Protein AF-A0A7V2KV52-F1 (afdb_monomer_lite)

Radius of gyration: 18.08 Å; chains: 1; bounding box: 44×41×61 Å

Structure (mmCIF, N/CA/C/O backbone):
data_AF-A0A7V2KV52-F1
#
_entry.id   AF-A0A7V2KV52-F1
#
loop_
_atom_site.group_PDB
_atom_site.id
_atom_site.type_symbol
_atom_site.label_atom_id
_atom_site.label_alt_id
_atom_site.label_comp_id
_atom_site.label_asym_id
_atom_site.label_entity_id
_atom_site.label_seq_id
_atom_site.pdbx_PDB_ins_code
_atom_site.Cartn_x
_atom_site.Cartn_y
_atom_site.Cartn_z
_atom_site.occupancy
_atom_site.B_iso_or_equiv
_atom_site.auth_seq_id
_atom_site.auth_comp_id
_atom_site.auth_asym_id
_atom_site.auth_atom_id
_atom_site.pdbx_PDB_model_num
ATOM 1 N N . MET A 1 1 ? 25.173 -6.515 -39.606 1.00 73.50 1 MET A N 1
ATOM 2 C CA . MET A 1 1 ? 23.881 -7.026 -39.090 1.00 73.50 1 MET A CA 1
ATOM 3 C C . MET A 1 1 ? 24.029 -7.779 -37.763 1.00 73.50 1 MET A C 1
ATOM 5 O O . MET A 1 1 ? 23.331 -7.430 -36.825 1.00 73.50 1 MET A O 1
ATOM 9 N N . GLN A 1 2 ? 24.965 -8.731 -37.626 1.00 87.19 2 GLN A N 1
ATOM 10 C CA . GLN A 1 2 ? 25.152 -9.507 -36.381 1.00 87.19 2 GLN A CA 1
ATOM 11 C C . GLN A 1 2 ? 25.577 -8.671 -35.156 1.00 87.19 2 GLN A C 1
ATOM 13 O O . GLN A 1 2 ? 25.023 -8.853 -34.081 1.00 87.19 2 GLN A O 1
ATOM 18 N N . VAL A 1 3 ? 26.493 -7.707 -35.315 1.00 92.38 3 VAL A N 1
ATOM 19 C CA . VAL A 1 3 ? 26.927 -6.827 -34.206 1.00 92.38 3 VAL A CA 1
ATOM 20 C C . VAL A 1 3 ? 25.755 -6.032 -33.620 1.00 92.38 3 VAL A C 1
ATOM 22 O O . VAL A 1 3 ? 25.606 -5.957 -32.407 1.00 92.38 3 VAL A O 1
ATOM 25 N N . VAL A 1 4 ? 24.881 -5.498 -34.480 1.00 94.50 4 VAL A N 1
ATOM 26 C CA . VAL A 1 4 ? 23.691 -4.744 -34.054 1.00 94.50 4 VAL A CA 1
ATOM 27 C C . VAL A 1 4 ? 22.743 -5.639 -33.255 1.00 94.50 4 VAL A C 1
ATOM 29 O O . VAL A 1 4 ? 22.270 -5.232 -32.199 1.00 94.50 4 VAL A O 1
ATOM 32 N N . LEU A 1 5 ? 22.518 -6.876 -33.710 1.00 95.56 5 LEU A N 1
ATOM 33 C CA . LEU A 1 5 ? 21.688 -7.843 -32.992 1.00 95.56 5 LEU A CA 1
ATOM 34 C C . LEU A 1 5 ? 22.238 -8.140 -31.588 1.00 95.56 5 LEU A C 1
ATOM 36 O O . LEU A 1 5 ? 21.483 -8.088 -30.621 1.00 95.56 5 LEU A O 1
ATOM 40 N N . TYR A 1 6 ? 23.542 -8.401 -31.455 1.00 96.69 6 TYR A N 1
ATOM 41 C CA . TYR A 1 6 ? 24.147 -8.682 -30.148 1.00 96.69 6 TYR A CA 1
ATOM 42 C C . TYR A 1 6 ? 24.072 -7.491 -29.191 1.00 96.69 6 TYR A C 1
ATOM 44 O O . TYR A 1 6 ? 23.796 -7.680 -28.007 1.00 96.69 6 TYR A O 1
ATOM 52 N N . VAL A 1 7 ? 24.250 -6.269 -29.697 1.00 97.00 7 VAL A N 1
ATOM 53 C CA . VAL A 1 7 ? 24.096 -5.048 -28.894 1.00 97.00 7 VAL A CA 1
A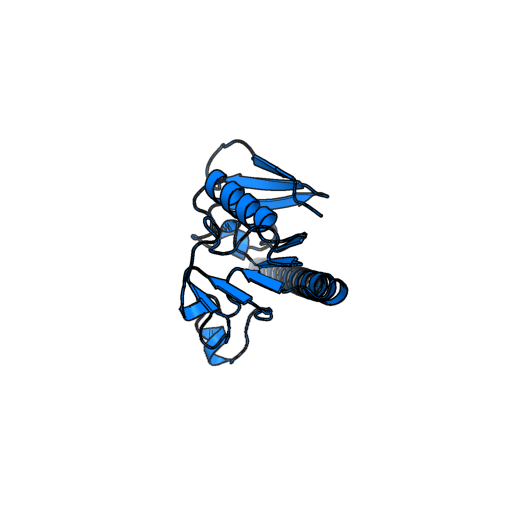TOM 54 C C . VAL A 1 7 ? 22.657 -4.900 -28.394 1.00 97.00 7 VAL A C 1
ATOM 56 O O . VAL A 1 7 ? 22.447 -4.656 -27.208 1.00 97.00 7 VAL A O 1
ATOM 59 N N . VAL A 1 8 ? 21.661 -5.106 -29.261 1.00 96.94 8 VAL A N 1
ATOM 60 C CA . VAL A 1 8 ? 20.242 -5.051 -28.867 1.00 96.94 8 VAL A CA 1
ATOM 61 C C . VAL A 1 8 ? 19.929 -6.099 -27.797 1.00 96.94 8 VAL A C 1
ATOM 63 O O . VAL A 1 8 ? 19.310 -5.771 -26.785 1.00 96.94 8 VAL A O 1
ATOM 66 N N . LEU A 1 9 ? 20.397 -7.338 -27.968 1.00 97.25 9 LEU A N 1
ATOM 67 C CA . LEU A 1 9 ? 20.195 -8.403 -26.981 1.00 97.25 9 LEU A CA 1
ATOM 68 C C . LEU A 1 9 ? 20.844 -8.076 -25.629 1.00 97.25 9 LEU A C 1
ATOM 70 O O . LEU A 1 9 ? 20.224 -8.302 -24.591 1.00 97.25 9 LEU A O 1
ATOM 74 N N . ALA A 1 10 ? 22.049 -7.502 -25.629 1.00 96.94 10 ALA A N 1
ATOM 75 C CA . ALA A 1 10 ? 22.727 -7.089 -24.402 1.00 96.94 10 ALA A CA 1
ATOM 76 C C . ALA A 1 10 ? 21.947 -5.995 -23.652 1.00 96.94 10 ALA A C 1
ATOM 78 O O . ALA A 1 10 ? 21.796 -6.073 -22.432 1.00 96.94 10 ALA A O 1
ATOM 79 N N . ILE A 1 11 ? 21.395 -5.014 -24.374 1.00 97.31 11 ILE A N 1
ATOM 80 C CA . ILE A 1 11 ? 20.561 -3.955 -23.785 1.00 97.31 11 ILE A CA 1
ATOM 81 C C . ILE A 1 11 ? 19.286 -4.547 -23.177 1.00 97.31 11 ILE A C 1
ATOM 83 O O . ILE A 1 11 ? 18.945 -4.231 -22.037 1.00 97.31 11 ILE A O 1
ATOM 87 N N . LEU A 1 12 ? 18.596 -5.434 -23.899 1.00 97.06 12 LEU A N 1
ATOM 88 C CA . LEU A 1 12 ? 17.383 -6.083 -23.394 1.00 97.06 12 LEU A CA 1
ATOM 89 C C . LEU A 1 12 ? 17.665 -6.928 -22.146 1.00 97.06 12 LEU A C 1
ATOM 91 O O . LEU A 1 12 ? 16.898 -6.868 -21.185 1.00 97.06 12 LEU A O 1
ATOM 95 N N . ALA A 1 13 ? 18.781 -7.660 -22.126 1.00 96.94 13 ALA A N 1
ATOM 96 C CA . ALA A 1 13 ? 19.206 -8.421 -20.955 1.00 96.94 13 ALA A CA 1
ATOM 97 C C . ALA A 1 13 ? 19.484 -7.503 -19.753 1.00 96.94 13 ALA A C 1
ATOM 99 O O . ALA A 1 13 ? 19.009 -7.778 -18.651 1.00 96.94 13 ALA A O 1
ATOM 100 N N . ALA A 1 14 ? 20.183 -6.383 -19.965 1.00 97.19 14 ALA A N 1
ATOM 101 C CA . ALA A 1 14 ? 20.458 -5.407 -18.913 1.00 97.19 14 ALA A CA 1
ATOM 102 C C . ALA A 1 14 ? 19.166 -4.796 -18.339 1.00 97.19 14 ALA A C 1
ATOM 104 O O . ALA A 1 14 ? 19.008 -4.734 -17.118 1.00 97.19 14 ALA A O 1
ATOM 105 N N . ILE A 1 15 ? 18.211 -4.415 -19.197 1.00 96.19 15 ILE A N 1
ATOM 106 C CA . ILE A 1 15 ? 16.893 -3.917 -18.766 1.00 96.19 15 ILE A CA 1
ATOM 107 C C . ILE A 1 15 ? 16.141 -4.997 -17.979 1.00 96.19 15 ILE A C 1
ATOM 109 O O . ILE A 1 15 ? 15.577 -4.701 -16.925 1.00 96.19 15 ILE A O 1
ATOM 113 N N . GLY A 1 16 ? 16.151 -6.245 -18.454 1.00 96.44 16 GLY A N 1
ATOM 114 C CA . GLY A 1 16 ? 15.499 -7.369 -17.779 1.00 96.44 16 GLY A CA 1
ATOM 115 C C . GLY A 1 16 ? 16.046 -7.612 -16.371 1.00 96.44 16 GLY A C 1
ATOM 116 O O . GLY A 1 16 ? 15.273 -7.699 -15.417 1.00 96.44 16 GLY A O 1
ATOM 117 N N . ILE A 1 17 ? 17.373 -7.648 -16.220 1.00 97.25 17 ILE A N 1
ATOM 118 C CA . ILE A 1 17 ? 18.045 -7.806 -14.917 1.00 97.25 17 ILE A CA 1
ATOM 119 C C . ILE A 1 17 ? 17.717 -6.631 -13.989 1.00 97.25 17 ILE A C 1
ATOM 121 O O . ILE A 1 17 ? 17.416 -6.828 -12.807 1.00 97.25 17 ILE A O 1
ATOM 125 N N . TRP A 1 18 ? 17.738 -5.408 -14.520 1.00 97.12 18 TRP A N 1
ATOM 126 C CA . TRP A 1 18 ? 17.410 -4.209 -13.756 1.00 97.12 18 TRP A CA 1
ATOM 127 C C . TRP A 1 18 ? 15.970 -4.246 -13.232 1.00 97.12 18 TRP A C 1
ATOM 129 O O . TRP A 1 18 ? 15.742 -4.057 -12.038 1.00 97.12 18 TRP A O 1
ATOM 139 N N . GLN A 1 19 ? 14.996 -4.558 -14.090 1.00 97.06 19 GLN A N 1
ATOM 140 C CA . GLN A 1 19 ? 13.588 -4.637 -13.692 1.00 97.06 19 GLN A CA 1
ATOM 141 C C . GLN A 1 19 ? 13.326 -5.773 -12.700 1.00 97.06 19 GLN A C 1
ATOM 143 O O . GLN A 1 19 ? 12.561 -5.586 -11.754 1.00 97.06 19 GLN A O 1
ATOM 148 N N . LEU A 1 20 ? 13.999 -6.918 -12.853 1.00 95.50 20 LEU A N 1
ATOM 149 C CA . LEU A 1 20 ? 13.931 -8.001 -11.872 1.00 95.50 20 LEU A CA 1
ATOM 150 C C . LEU A 1 20 ? 14.440 -7.539 -10.500 1.00 95.50 20 LEU A C 1
ATOM 152 O O . LEU A 1 20 ? 13.817 -7.826 -9.480 1.00 95.50 20 LEU A O 1
ATOM 156 N N . THR A 1 21 ? 15.541 -6.786 -10.477 1.00 96.50 21 THR A N 1
ATOM 157 C CA . THR A 1 21 ? 16.112 -6.229 -9.243 1.00 96.50 21 THR A CA 1
ATOM 158 C C . THR A 1 21 ? 15.150 -5.249 -8.572 1.00 96.50 21 THR A C 1
ATOM 160 O O . THR A 1 21 ? 14.879 -5.390 -7.380 1.00 96.50 21 THR A O 1
ATOM 163 N N . VAL A 1 22 ? 14.573 -4.309 -9.330 1.00 95.88 22 VAL A N 1
ATOM 164 C CA . VAL A 1 22 ? 13.564 -3.368 -8.810 1.00 95.88 22 VAL A CA 1
ATOM 165 C C . VAL A 1 22 ? 12.364 -4.120 -8.230 1.00 95.88 22 VAL A C 1
ATOM 167 O O . VAL A 1 22 ? 11.938 -3.830 -7.115 1.00 95.88 22 VAL A O 1
ATOM 170 N N . TRP A 1 23 ? 11.861 -5.132 -8.938 1.00 93.94 23 TRP A N 1
ATOM 171 C CA . TRP A 1 23 ? 10.725 -5.932 -8.480 1.00 93.94 23 TRP A CA 1
ATOM 172 C C . TRP A 1 23 ? 11.019 -6.706 -7.187 1.00 93.94 23 TRP A C 1
ATOM 174 O O . TRP A 1 23 ? 10.177 -6.760 -6.290 1.00 93.94 23 TRP A O 1
ATOM 184 N N . MET A 1 24 ? 12.223 -7.272 -7.050 1.00 95.12 24 MET A N 1
ATOM 185 C CA . MET A 1 24 ? 12.642 -7.922 -5.803 1.00 95.12 24 MET A CA 1
ATOM 186 C C . MET A 1 24 ? 12.689 -6.932 -4.634 1.00 95.12 24 MET A C 1
ATOM 188 O O . MET A 1 24 ? 12.228 -7.271 -3.544 1.00 95.12 24 MET A O 1
ATOM 192 N N . ILE A 1 25 ? 13.187 -5.713 -4.860 1.00 95.44 25 ILE A N 1
ATOM 193 C CA . ILE A 1 25 ? 13.217 -4.653 -3.842 1.00 95.44 25 ILE A CA 1
ATOM 194 C C . ILE A 1 25 ? 11.793 -4.254 -3.432 1.00 95.44 25 ILE A C 1
ATOM 196 O O . ILE A 1 25 ? 11.512 -4.174 -2.238 1.00 95.44 25 ILE A O 1
ATOM 200 N N . GLU A 1 26 ? 10.876 -4.070 -4.387 1.00 93.94 26 GLU A N 1
ATOM 201 C CA . GLU A 1 26 ? 9.466 -3.761 -4.097 1.00 93.94 26 GLU A CA 1
ATOM 202 C C . GLU A 1 26 ? 8.794 -4.874 -3.276 1.00 93.94 26 GLU A C 1
ATOM 204 O O . GLU A 1 26 ? 8.075 -4.599 -2.314 1.00 93.94 26 GLU A O 1
ATOM 209 N N . ILE A 1 27 ? 9.053 -6.147 -3.607 1.00 92.69 27 ILE A N 1
ATOM 210 C CA . ILE A 1 27 ? 8.541 -7.286 -2.831 1.00 92.69 27 ILE A CA 1
ATOM 211 C C . ILE A 1 27 ? 9.096 -7.272 -1.406 1.00 92.69 27 ILE A C 1
ATOM 213 O O . ILE A 1 27 ? 8.337 -7.485 -0.457 1.00 92.69 27 ILE A O 1
ATOM 217 N N . GLN A 1 28 ? 10.401 -7.045 -1.252 1.00 95.62 28 GLN A N 1
ATOM 218 C CA . GLN A 1 28 ? 11.045 -7.003 0.057 1.00 95.62 28 GLN A CA 1
ATOM 219 C C . GLN A 1 28 ? 10.512 -5.849 0.909 1.00 95.62 28 GLN A C 1
ATOM 221 O O . GLN A 1 28 ? 10.149 -6.083 2.061 1.00 95.62 28 GLN A O 1
ATOM 226 N N . ASP A 1 29 ? 10.401 -4.635 0.359 1.00 94.94 29 ASP A N 1
ATOM 227 C CA . ASP A 1 29 ? 9.868 -3.481 1.094 1.00 94.94 29 ASP A CA 1
ATOM 228 C C . ASP A 1 29 ? 8.407 -3.701 1.499 1.00 94.94 29 ASP A C 1
ATOM 230 O O . ASP A 1 29 ? 8.052 -3.481 2.658 1.00 94.94 29 ASP A O 1
ATOM 234 N N . LYS A 1 30 ? 7.582 -4.236 0.591 1.00 95.12 30 LYS A N 1
ATOM 235 C CA . LYS A 1 30 ? 6.192 -4.590 0.891 1.00 95.12 30 LYS A CA 1
ATOM 236 C C . LYS A 1 30 ? 6.089 -5.594 2.037 1.00 95.12 30 LYS A C 1
ATOM 238 O O . LYS A 1 30 ? 5.324 -5.372 2.971 1.00 95.12 30 LYS A O 1
ATOM 243 N N . ASN A 1 31 ? 6.857 -6.683 1.982 1.00 95.62 31 ASN A N 1
ATOM 244 C CA . ASN A 1 31 ? 6.831 -7.711 3.023 1.00 95.62 31 ASN A CA 1
ATOM 245 C C . ASN A 1 31 ? 7.330 -7.161 4.364 1.00 95.62 31 ASN A C 1
ATOM 247 O O . ASN A 1 31 ? 6.711 -7.418 5.393 1.00 95.62 31 ASN A O 1
ATOM 251 N N . ARG A 1 32 ? 8.404 -6.362 4.346 1.00 97.25 32 ARG A N 1
ATOM 252 C CA . ARG A 1 32 ? 8.950 -5.706 5.539 1.00 97.25 32 ARG A CA 1
ATOM 253 C C . ARG A 1 32 ? 7.927 -4.773 6.184 1.00 97.25 32 ARG A C 1
ATOM 255 O O . ARG A 1 32 ? 7.749 -4.821 7.395 1.00 97.25 32 ARG A O 1
ATOM 262 N N . LYS A 1 33 ? 7.243 -3.941 5.393 1.00 97.00 33 LYS A N 1
ATOM 263 C CA . LYS A 1 33 ? 6.216 -3.011 5.888 1.00 97.00 33 LYS A CA 1
ATOM 264 C C . LYS A 1 33 ? 4.965 -3.731 6.382 1.00 97.00 33 LYS A C 1
ATOM 266 O O . LYS A 1 33 ? 4.428 -3.335 7.408 1.00 97.00 33 LYS A O 1
ATOM 271 N N . TYR A 1 34 ? 4.542 -4.802 5.708 1.00 97.75 34 TYR A N 1
ATOM 272 C CA . TYR A 1 34 ? 3.441 -5.642 6.186 1.00 97.75 34 TYR A CA 1
ATOM 273 C C . TYR A 1 34 ? 3.771 -6.258 7.552 1.00 97.75 34 TYR A C 1
ATOM 275 O O . TYR A 1 34 ? 2.997 -6.114 8.493 1.00 97.75 34 TYR A O 1
ATOM 283 N N . GLN A 1 35 ? 4.951 -6.873 7.685 1.00 97.88 35 GLN A N 1
ATOM 284 C CA . GLN A 1 35 ? 5.409 -7.446 8.955 1.00 97.88 35 GLN A CA 1
ATOM 285 C C . GLN A 1 35 ? 5.558 -6.382 10.047 1.00 97.88 35 GLN A C 1
ATOM 287 O O . GLN A 1 35 ? 5.199 -6.630 11.192 1.00 97.88 35 GLN A O 1
ATOM 292 N N . ALA A 1 36 ? 6.053 -5.189 9.708 1.00 97.88 36 ALA A N 1
ATOM 293 C CA . ALA A 1 36 ? 6.156 -4.086 10.657 1.00 97.88 36 ALA A CA 1
ATOM 294 C C . ALA A 1 36 ? 4.775 -3.628 11.158 1.00 97.88 36 ALA A C 1
ATOM 296 O O . ALA A 1 36 ? 4.607 -3.454 12.361 1.00 97.88 36 ALA A O 1
ATOM 297 N N . ALA A 1 37 ? 3.786 -3.503 10.267 1.00 98.06 37 ALA A N 1
ATOM 298 C CA . ALA A 1 37 ? 2.414 -3.159 10.639 1.00 98.06 37 ALA A CA 1
ATOM 299 C C . ALA A 1 37 ? 1.775 -4.231 11.534 1.00 98.06 37 ALA A C 1
ATOM 301 O O . ALA A 1 37 ? 1.156 -3.914 12.549 1.00 98.06 37 ALA A O 1
ATOM 302 N N . GLU A 1 38 ? 1.967 -5.505 11.185 1.00 98.19 38 GLU A N 1
ATOM 303 C CA . GLU A 1 38 ? 1.480 -6.641 11.969 1.00 98.19 38 GLU A CA 1
ATOM 304 C C . GLU A 1 38 ? 2.108 -6.683 13.367 1.00 98.19 38 GLU A C 1
ATOM 306 O O . GLU A 1 38 ? 1.390 -6.809 14.360 1.00 98.19 38 GLU A O 1
ATOM 311 N N . ASN A 1 39 ? 3.427 -6.518 13.468 1.00 98.19 39 ASN A N 1
ATOM 312 C CA . ASN A 1 39 ? 4.119 -6.480 14.755 1.00 98.19 39 ASN A CA 1
ATOM 313 C C . ASN A 1 39 ? 3.669 -5.282 15.599 1.00 98.19 39 ASN A C 1
ATOM 315 O O . ASN A 1 39 ? 3.362 -5.458 16.775 1.00 98.19 39 ASN A O 1
ATOM 319 N N . TYR A 1 40 ? 3.547 -4.094 14.998 1.00 98.06 40 TYR A N 1
ATOM 320 C CA . TYR A 1 40 ? 3.108 -2.883 15.696 1.00 98.06 40 TYR A CA 1
ATOM 321 C C . TYR A 1 40 ? 1.721 -3.054 16.329 1.00 98.06 40 TYR A C 1
ATOM 323 O O . TYR A 1 40 ? 1.520 -2.694 17.494 1.00 98.06 40 TYR A O 1
ATOM 331 N N . ALA A 1 41 ? 0.773 -3.623 15.575 1.00 97.88 41 ALA A N 1
ATOM 332 C CA . ALA A 1 41 ? -0.578 -3.903 16.050 1.00 97.88 41 ALA A CA 1
ATOM 333 C C . ALA A 1 41 ? -0.576 -4.956 17.174 1.00 97.88 41 ALA A C 1
ATOM 335 O O . ALA A 1 41 ? -1.166 -4.732 18.236 1.00 97.88 41 ALA A O 1
ATOM 336 N N . ARG A 1 42 ? 0.161 -6.063 16.987 1.00 97.69 42 ARG A N 1
ATOM 337 C CA . ARG A 1 42 ? 0.278 -7.151 17.975 1.00 97.69 42 ARG A CA 1
ATOM 338 C C . ARG A 1 42 ? 0.897 -6.693 19.294 1.00 97.69 42 ARG A C 1
ATOM 340 O O . ARG A 1 42 ? 0.355 -7.012 20.348 1.00 97.69 42 ARG A O 1
ATOM 347 N N . GLU A 1 43 ? 1.988 -5.930 19.254 1.00 97.69 43 GLU A N 1
ATOM 348 C CA . GLU A 1 43 ? 2.674 -5.410 20.450 1.00 97.69 43 GLU A CA 1
ATOM 349 C C . GLU A 1 43 ? 1.768 -4.523 21.314 1.00 97.69 43 GLU A C 1
ATOM 351 O O . GLU A 1 43 ? 1.939 -4.452 22.530 1.00 97.69 43 GLU A O 1
ATOM 356 N N . ARG A 1 44 ? 0.778 -3.872 20.697 1.00 96.50 44 ARG A N 1
ATOM 357 C CA . ARG A 1 44 ? -0.207 -3.014 21.370 1.00 96.50 44 ARG A CA 1
ATOM 358 C C . ARG A 1 44 ? -1.522 -3.724 21.680 1.00 96.50 44 ARG A C 1
ATOM 360 O O . ARG A 1 44 ? -2.437 -3.078 22.185 1.00 96.50 44 ARG A O 1
ATOM 367 N N . ALA A 1 45 ? -1.628 -5.019 21.375 1.00 97.38 45 ALA A N 1
ATOM 368 C CA . ALA A 1 45 ? -2.865 -5.793 21.465 1.00 97.38 45 ALA A CA 1
ATOM 369 C C . ALA A 1 45 ? -4.046 -5.111 20.741 1.00 97.38 45 ALA A C 1
ATOM 371 O O . ALA A 1 45 ? -5.168 -5.071 21.247 1.00 97.38 45 ALA A O 1
ATOM 372 N N . ARG A 1 46 ? -3.780 -4.548 19.555 1.00 97.44 46 ARG A N 1
ATOM 373 C CA . ARG A 1 46 ? -4.772 -3.879 18.704 1.00 97.44 46 ARG A CA 1
ATOM 374 C C . ARG A 1 46 ? -4.875 -4.538 17.333 1.00 97.44 46 ARG A C 1
ATOM 376 O O . ARG A 1 46 ? -4.015 -5.316 16.939 1.00 97.44 46 ARG A O 1
ATOM 383 N N . LEU A 1 47 ? -5.941 -4.193 16.617 1.00 98.12 47 LEU A N 1
ATOM 384 C CA . LEU A 1 47 ? -6.257 -4.729 15.295 1.00 98.12 47 LEU A CA 1
ATOM 385 C C . LEU A 1 47 ? -5.369 -4.118 14.198 1.00 98.12 47 LEU A C 1
ATOM 387 O O . LEU A 1 47 ? -5.048 -2.924 14.250 1.00 98.12 47 LEU A O 1
ATOM 391 N N . LEU A 1 48 ? -5.044 -4.920 13.182 1.00 98.56 48 LEU A N 1
ATOM 392 C CA . LEU A 1 48 ? -4.438 -4.499 11.918 1.00 98.56 48 LEU A CA 1
ATOM 393 C C . LEU A 1 48 ? -5.510 -4.330 10.831 1.00 98.56 48 LEU A C 1
ATOM 395 O O . LEU A 1 48 ? -6.195 -5.291 10.465 1.00 98.56 48 LEU A O 1
ATOM 399 N N . LEU A 1 49 ? -5.587 -3.126 10.262 1.00 98.62 49 LEU A N 1
ATOM 400 C CA . LEU A 1 49 ? -6.351 -2.836 9.048 1.00 98.62 49 LEU A CA 1
ATOM 401 C C . LEU A 1 49 ? -5.473 -3.027 7.801 1.00 98.62 49 LEU A C 1
ATOM 403 O O . LEU A 1 49 ? -4.366 -2.496 7.733 1.00 98.62 49 LEU A O 1
ATOM 407 N N . VAL A 1 50 ? -5.972 -3.728 6.785 1.00 98.19 50 VAL A N 1
ATOM 408 C CA . VAL A 1 50 ? -5.320 -3.855 5.469 1.00 98.19 50 VAL A CA 1
ATOM 409 C C . VAL A 1 50 ? -6.167 -3.195 4.385 1.00 98.19 50 VAL A C 1
ATOM 411 O O . VAL A 1 50 ? -7.356 -3.496 4.265 1.00 98.19 50 VAL A O 1
ATOM 414 N N . VAL A 1 51 ? -5.540 -2.327 3.582 1.00 97.31 51 VAL A N 1
ATOM 415 C CA . VAL A 1 51 ? -6.167 -1.602 2.463 1.00 97.31 51 VAL A CA 1
ATOM 416 C C . VAL A 1 51 ? -5.187 -1.523 1.283 1.00 97.31 51 VAL A C 1
ATOM 418 O O . VAL A 1 51 ? -4.043 -1.134 1.487 1.00 97.31 51 VAL A O 1
ATOM 421 N N . PRO A 1 52 ? -5.547 -1.823 0.029 1.00 94.81 52 PRO A N 1
ATOM 422 C CA . PRO A 1 52 ? -6.713 -2.561 -0.426 1.00 94.81 52 PRO A CA 1
ATOM 423 C C . PRO A 1 52 ? -6.623 -4.047 -0.031 1.00 94.81 52 PRO A C 1
ATOM 425 O O . PRO A 1 52 ? -5.671 -4.494 0.618 1.00 94.81 52 PRO A O 1
ATOM 428 N N . GLY A 1 53 ? -7.608 -4.837 -0.448 1.00 90.75 53 GLY A N 1
ATOM 429 C CA . GLY A 1 53 ? -7.664 -6.264 -0.182 1.00 90.75 53 GLY A CA 1
ATOM 430 C C . GLY A 1 53 ? -6.562 -7.076 -0.874 1.00 90.75 53 GLY A C 1
ATOM 431 O O . GLY A 1 53 ? -6.123 -6.755 -1.982 1.00 90.75 53 GLY A O 1
ATOM 432 N N . PRO A 1 54 ? -6.112 -8.188 -0.262 1.00 87.81 54 PRO A N 1
ATOM 433 C CA . PRO A 1 54 ? -4.900 -8.901 -0.672 1.00 87.81 54 PRO A CA 1
ATOM 434 C C . PRO A 1 54 ? -5.002 -9.593 -2.037 1.00 87.81 54 PRO A C 1
ATOM 436 O O . PRO A 1 54 ? -3.979 -9.927 -2.655 1.00 87.81 54 PRO A O 1
ATOM 439 N N . TRP A 1 55 ? -6.217 -9.823 -2.536 1.00 85.31 55 TRP A N 1
ATOM 440 C CA . TRP A 1 55 ? -6.427 -10.481 -3.823 1.00 85.31 55 TRP A CA 1
ATOM 441 C C . TRP A 1 55 ? -6.284 -9.518 -5.002 1.00 85.31 55 TRP A C 1
ATOM 443 O O . TRP A 1 55 ? -5.760 -9.921 -6.045 1.00 85.31 55 TRP A O 1
ATOM 453 N N . GLY A 1 56 ? -6.649 -8.244 -4.831 1.00 77.19 56 GLY A N 1
ATOM 454 C CA . GLY A 1 56 ? -6.735 -7.270 -5.921 1.00 77.19 56 GLY A CA 1
ATOM 455 C C . GLY A 1 56 ? -7.554 -7.776 -7.120 1.00 77.19 56 GLY A C 1
ATOM 456 O O . GLY A 1 56 ? -8.342 -8.717 -7.014 1.00 77.19 56 GLY A O 1
ATOM 457 N N . ILE A 1 57 ? -7.321 -7.181 -8.295 1.00 69.44 57 ILE A N 1
ATOM 458 C CA . ILE A 1 57 ? -8.074 -7.486 -9.529 1.00 69.44 57 ILE A CA 1
ATOM 459 C C . ILE A 1 57 ? -7.407 -8.520 -10.454 1.00 69.44 57 ILE A C 1
ATOM 461 O O . ILE A 1 57 ? -7.974 -8.879 -11.482 1.00 69.44 57 ILE A O 1
ATOM 465 N N . LYS A 1 58 ? -6.196 -9.007 -10.136 1.00 73.81 58 LYS A N 1
ATOM 466 C CA . LYS A 1 58 ? -5.421 -9.882 -11.041 1.00 73.81 58 LYS A CA 1
ATOM 467 C C . LYS A 1 58 ? -5.933 -11.334 -10.998 1.00 73.81 58 LYS A C 1
ATOM 469 O O . LYS A 1 58 ? -5.695 -12.008 -9.992 1.00 73.81 58 LYS A O 1
ATOM 474 N N . PRO A 1 59 ? -6.507 -11.884 -12.092 1.00 71.50 59 PRO A N 1
ATOM 475 C CA . PRO A 1 59 ? -7.084 -13.236 -12.095 1.00 71.50 59 PRO A CA 1
ATOM 476 C C . PRO A 1 59 ? -6.070 -14.332 -11.750 1.00 71.50 59 PRO A C 1
ATOM 478 O O . PRO A 1 59 ? -6.393 -15.295 -11.058 1.00 71.50 59 PRO A O 1
ATOM 481 N N . ALA A 1 60 ? -4.812 -14.146 -12.163 1.00 77.62 60 ALA A N 1
ATOM 482 C CA . ALA A 1 60 ? -3.731 -15.092 -11.908 1.00 77.62 60 ALA A CA 1
ATOM 483 C C . ALA A 1 60 ? -3.522 -15.385 -10.410 1.00 77.62 60 ALA A C 1
ATOM 485 O O . ALA A 1 60 ? -3.216 -16.517 -10.052 1.00 77.62 60 ALA A O 1
ATOM 486 N N . ARG A 1 61 ? -3.730 -14.406 -9.515 1.00 81.62 61 ARG A N 1
ATOM 487 C CA . ARG A 1 61 ? -3.562 -14.620 -8.064 1.00 81.62 61 ARG A CA 1
ATOM 488 C C . ARG A 1 61 ? -4.553 -15.640 -7.527 1.00 81.62 61 ARG A C 1
ATOM 490 O O . ARG A 1 61 ? -4.177 -16.493 -6.732 1.00 81.62 61 ARG A O 1
ATOM 497 N N . ARG A 1 62 ? -5.797 -15.571 -8.002 1.00 79.62 62 ARG A N 1
ATOM 498 C CA . ARG A 1 62 ? -6.848 -16.529 -7.652 1.00 79.62 62 ARG A CA 1
ATOM 499 C C . ARG A 1 62 ? -6.564 -17.898 -8.254 1.00 79.62 62 ARG A C 1
ATOM 501 O O . ARG A 1 62 ? -6.710 -18.891 -7.557 1.00 79.62 62 ARG A O 1
ATOM 508 N N . TRP A 1 63 ? -6.091 -17.948 -9.501 1.00 83.19 63 TRP A N 1
ATOM 509 C CA . TRP A 1 63 ? -5.743 -19.219 -10.139 1.00 83.19 63 TRP A CA 1
ATOM 510 C C . TRP A 1 63 ? -4.630 -19.963 -9.385 1.00 83.19 63 TRP A C 1
ATOM 512 O O . TRP A 1 63 ? -4.747 -21.159 -9.141 1.00 83.19 63 TRP A O 1
ATOM 522 N N . PHE A 1 64 ? -3.596 -19.251 -8.933 1.00 84.88 64 PHE A N 1
ATOM 523 C CA . PHE A 1 64 ? -2.513 -19.833 -8.131 1.00 84.88 64 PHE A CA 1
ATOM 524 C C . PHE A 1 64 ? -2.784 -19.841 -6.618 1.00 84.88 64 PHE A C 1
ATOM 526 O O . PHE A 1 64 ? -1.879 -20.162 -5.851 1.00 84.88 64 PHE A O 1
ATOM 533 N N . ASN A 1 65 ? -3.992 -19.461 -6.184 1.00 84.31 65 ASN A N 1
ATOM 534 C CA . ASN A 1 65 ? -4.389 -19.324 -4.779 1.00 84.31 65 ASN A CA 1
ATOM 535 C C . ASN A 1 65 ? -3.339 -18.599 -3.907 1.00 84.31 65 ASN A C 1
ATOM 537 O O . ASN A 1 65 ? -3.009 -19.034 -2.803 1.00 84.31 65 ASN A O 1
ATOM 541 N N . LYS A 1 66 ? -2.765 -17.508 -4.430 1.00 86.31 66 LYS A N 1
ATOM 542 C CA . LYS A 1 66 ? -1.658 -16.783 -3.798 1.00 86.31 66 LYS A CA 1
ATOM 543 C C . LYS A 1 66 ? -1.974 -15.285 -3.682 1.00 86.31 66 LYS A C 1
ATOM 545 O O . LYS A 1 66 ? -1.868 -14.572 -4.688 1.00 86.31 66 LYS A O 1
ATOM 550 N N . PRO A 1 67 ? -2.337 -14.787 -2.485 1.00 88.25 67 PRO A N 1
ATOM 551 C CA . PRO A 1 67 ? -2.567 -13.362 -2.263 1.00 88.25 67 PRO A CA 1
ATOM 552 C C . PRO A 1 67 ? -1.265 -12.548 -2.363 1.00 88.25 67 PRO A C 1
ATOM 554 O O . PRO A 1 67 ? -0.160 -13.093 -2.305 1.00 88.25 67 PRO A O 1
ATOM 557 N N . ALA A 1 68 ? -1.374 -11.223 -2.511 1.00 86.56 68 ALA A 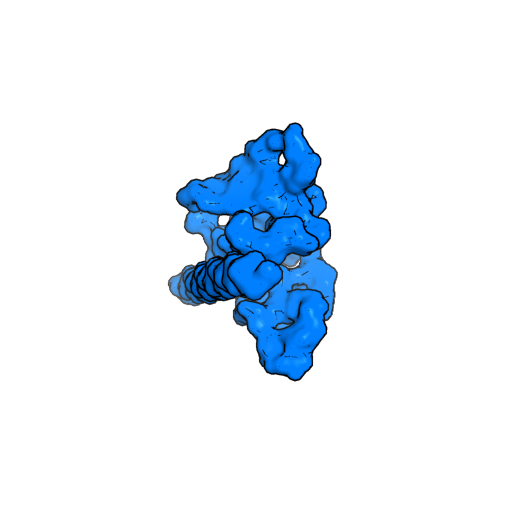N 1
ATOM 558 C CA . ALA A 1 68 ? -0.197 -10.348 -2.547 1.00 86.56 68 ALA A CA 1
ATOM 559 C C . ALA A 1 68 ? 0.449 -10.091 -1.187 1.00 86.56 68 ALA A C 1
ATOM 561 O O . ALA A 1 68 ? 1.646 -9.810 -1.149 1.00 86.56 68 ALA A O 1
ATOM 562 N N . HIS A 1 69 ? -0.336 -10.117 -0.122 1.00 89.88 69 HIS A N 1
ATOM 563 C CA . HIS A 1 69 ? 0.051 -9.888 1.268 1.00 89.88 69 HIS A CA 1
ATOM 564 C C . HIS A 1 69 ? -1.012 -10.547 2.160 1.00 89.88 69 HIS A C 1
ATOM 566 O O . HIS A 1 69 ? -1.980 -11.110 1.642 1.00 89.88 69 HIS A O 1
ATOM 572 N N . GLY A 1 70 ? -0.838 -10.522 3.482 1.00 92.31 70 GLY A N 1
ATOM 573 C CA . GLY A 1 70 ? -1.882 -11.005 4.386 1.00 92.31 70 GLY A CA 1
ATOM 574 C C . GLY A 1 70 ? -3.097 -10.069 4.427 1.00 92.31 70 GLY A C 1
ATOM 575 O O . GLY A 1 70 ? -3.045 -8.943 3.926 1.00 92.31 70 GLY A O 1
ATOM 576 N N . GLY A 1 71 ? -4.206 -10.573 4.975 1.00 92.75 71 GLY A N 1
ATOM 577 C CA . GLY A 1 71 ? -5.489 -9.861 5.055 1.00 92.75 71 GLY A CA 1
ATOM 578 C C . GLY A 1 71 ? -5.662 -8.972 6.289 1.00 92.75 71 GLY A C 1
ATOM 579 O O . GLY A 1 71 ? -6.594 -8.177 6.315 1.00 92.75 71 GLY A O 1
ATOM 580 N N . GLY A 1 72 ? -4.755 -9.065 7.268 1.00 96.06 72 GLY A N 1
ATOM 581 C CA . GLY A 1 72 ? -4.910 -8.406 8.567 1.00 96.06 72 GLY A CA 1
ATOM 582 C C . GLY A 1 72 ? -6.041 -9.007 9.401 1.00 96.06 72 GLY A C 1
ATOM 583 O O . GLY A 1 72 ? -6.523 -10.101 9.110 1.00 96.06 72 GLY A O 1
ATOM 584 N N . ASP A 1 73 ? -6.453 -8.285 10.443 1.00 98.06 73 ASP A N 1
ATOM 585 C CA . ASP A 1 73 ? -7.644 -8.632 11.227 1.00 98.06 73 ASP A CA 1
ATOM 586 C C . ASP A 1 73 ? -8.913 -8.122 10.539 1.00 98.06 73 ASP A C 1
ATOM 588 O O . ASP A 1 73 ? -9.966 -8.757 10.600 1.00 98.06 73 ASP A O 1
ATOM 592 N N . VAL A 1 74 ? -8.804 -6.977 9.856 1.00 98.06 74 VAL A N 1
ATOM 593 C CA . VAL A 1 74 ? -9.866 -6.348 9.069 1.00 98.06 74 VAL A CA 1
ATOM 594 C C . VAL A 1 74 ? -9.307 -5.934 7.716 1.00 98.06 74 VAL A C 1
ATOM 596 O O . VAL A 1 74 ? -8.212 -5.379 7.621 1.00 98.06 74 VAL A O 1
ATOM 599 N N . CYS A 1 75 ? -10.092 -6.162 6.667 1.00 97.31 75 CYS A N 1
ATOM 600 C CA . CYS A 1 75 ? -9.685 -5.878 5.302 1.00 97.31 75 CYS A CA 1
ATOM 601 C C . CYS A 1 75 ? -10.704 -4.966 4.614 1.00 97.31 75 CYS A C 1
ATOM 603 O O . CYS A 1 75 ? -11.890 -5.298 4.585 1.00 97.31 75 CYS A O 1
ATOM 605 N N . LEU A 1 76 ? -10.249 -3.835 4.071 1.00 97.62 76 LEU A N 1
ATOM 606 C CA . LEU A 1 76 ? -11.080 -2.840 3.389 1.00 97.62 76 LEU A CA 1
ATOM 607 C C . LEU A 1 76 ? -10.688 -2.742 1.913 1.00 97.62 76 LEU A C 1
ATOM 609 O O . LEU A 1 76 ? -9.514 -2.577 1.584 1.00 97.62 76 LEU A O 1
ATOM 613 N N . ASP A 1 77 ? -11.677 -2.787 1.027 1.00 96.81 77 ASP A N 1
ATOM 614 C CA . ASP A 1 77 ? -11.495 -2.512 -0.400 1.00 96.81 77 ASP A CA 1
ATOM 615 C C . ASP A 1 77 ? -12.789 -1.975 -1.016 1.00 96.81 77 ASP A C 1
ATOM 617 O O . ASP A 1 77 ? -13.880 -2.303 -0.556 1.00 96.81 77 ASP A O 1
ATOM 621 N N . ILE A 1 78 ? -12.690 -1.189 -2.084 1.00 95.19 78 ILE A N 1
ATOM 622 C CA . ILE A 1 78 ? -13.860 -0.756 -2.854 1.00 95.19 78 ILE A CA 1
ATOM 623 C C . ILE A 1 78 ? -14.437 -1.904 -3.702 1.00 95.19 78 ILE A C 1
ATOM 625 O O . ILE A 1 78 ? -15.634 -1.927 -3.987 1.00 95.19 78 ILE A O 1
ATOM 629 N N . ASP A 1 79 ? -13.605 -2.878 -4.083 1.00 93.06 79 ASP A N 1
ATOM 630 C CA . ASP A 1 79 ? -13.990 -4.062 -4.844 1.00 93.06 79 ASP A CA 1
ATOM 631 C C . ASP A 1 79 ? -14.190 -5.268 -3.915 1.00 93.06 79 ASP A C 1
ATOM 633 O O . ASP A 1 79 ? -13.243 -5.846 -3.375 1.00 93.06 79 ASP A O 1
ATOM 637 N N . ALA A 1 80 ? -15.436 -5.736 -3.807 1.00 92.31 80 ALA A N 1
ATOM 638 C CA . ALA A 1 80 ? -15.796 -6.927 -3.035 1.00 92.31 80 ALA A CA 1
ATOM 639 C C . ALA A 1 80 ? -14.991 -8.183 -3.427 1.00 92.31 80 ALA A C 1
ATOM 641 O O . ALA A 1 80 ? -14.798 -9.094 -2.616 1.00 92.31 80 ALA A O 1
ATOM 642 N N . ARG A 1 81 ? -14.484 -8.254 -4.664 1.00 90.50 81 ARG A N 1
ATOM 643 C CA . ARG A 1 81 ? -13.641 -9.365 -5.121 1.00 90.50 81 ARG A CA 1
ATOM 644 C C . ARG A 1 81 ? -12.263 -9.329 -4.462 1.00 90.50 81 ARG A C 1
ATOM 646 O O . ARG A 1 81 ? -11.677 -10.387 -4.250 1.00 90.50 81 ARG A O 1
ATOM 653 N N . ALA A 1 82 ? -11.720 -8.172 -4.119 1.00 90.81 82 ALA A N 1
ATOM 654 C CA . ALA A 1 82 ? -10.386 -8.098 -3.529 1.00 90.81 82 ALA A CA 1
ATOM 655 C C . ALA A 1 82 ? -10.343 -8.598 -2.070 1.00 90.81 82 ALA A C 1
ATOM 657 O O . ALA A 1 82 ? -9.286 -9.023 -1.596 1.00 90.81 82 ALA A O 1
ATOM 658 N N . VAL A 1 83 ? -11.500 -8.622 -1.398 1.00 92.12 83 VAL A N 1
ATOM 659 C CA . VAL A 1 83 ? -11.679 -9.046 0.005 1.00 92.12 83 VAL A CA 1
ATOM 660 C C . VAL A 1 83 ? -12.447 -10.363 0.158 1.00 92.12 83 VAL A C 1
ATOM 662 O O . VAL A 1 83 ? -12.729 -10.802 1.272 1.00 92.12 83 VAL A O 1
ATOM 665 N N . TYR A 1 84 ? -12.791 -11.018 -0.954 1.00 88.62 84 TYR A N 1
ATOM 666 C CA . TYR A 1 84 ? -13.585 -12.245 -0.942 1.00 88.62 84 TYR A CA 1
ATOM 667 C C . TYR A 1 84 ? -12.952 -13.339 -0.067 1.00 88.62 84 TYR A C 1
ATOM 669 O O . TYR A 1 84 ? -11.773 -13.666 -0.217 1.00 88.62 84 TYR A O 1
ATOM 677 N N . GLY A 1 85 ? -13.763 -13.928 0.816 1.00 88.62 85 GLY A N 1
ATOM 678 C CA . GLY A 1 85 ? -13.348 -14.985 1.741 1.00 88.62 85 GLY A CA 1
ATOM 679 C C . GLY A 1 85 ? -12.683 -14.490 3.029 1.00 88.62 85 GLY A C 1
ATOM 680 O O . GLY A 1 85 ? -12.379 -15.312 3.889 1.00 88.62 85 GLY A O 1
ATOM 681 N N . HIS A 1 86 ? -12.472 -13.180 3.196 1.00 94.06 86 HIS A N 1
ATOM 682 C CA . HIS A 1 86 ? -11.980 -12.626 4.455 1.00 94.06 86 HIS A CA 1
ATOM 683 C C . HIS A 1 86 ? -13.126 -12.538 5.485 1.00 94.06 86 HIS A C 1
ATOM 685 O O . HIS A 1 86 ? -14.170 -11.966 5.164 1.00 94.06 86 HIS A O 1
ATOM 691 N N . PRO A 1 87 ? -12.972 -13.071 6.715 1.00 94.31 87 PRO A N 1
ATOM 692 C CA . PRO A 1 87 ? -14.062 -13.138 7.699 1.00 94.31 87 PRO A CA 1
ATOM 693 C C . PRO A 1 87 ? -14.541 -11.756 8.164 1.00 94.31 87 PRO A C 1
ATOM 695 O O . PRO A 1 87 ? -15.716 -11.578 8.467 1.00 94.31 87 PRO A O 1
ATOM 698 N N . CYS A 1 88 ? -13.640 -10.773 8.160 1.00 96.69 88 CYS A N 1
ATOM 699 C CA . CYS A 1 88 ? -13.901 -9.386 8.546 1.00 96.69 88 CYS A CA 1
ATOM 700 C C . CYS A 1 88 ? -13.654 -8.440 7.357 1.00 96.69 88 CYS A C 1
ATOM 702 O O . CYS A 1 88 ? -12.839 -7.520 7.433 1.00 96.69 88 CYS A O 1
ATOM 704 N N . ALA A 1 89 ? -14.245 -8.757 6.204 1.00 95.81 89 ALA A N 1
ATOM 705 C CA . ALA A 1 89 ? -14.183 -7.917 5.010 1.00 95.81 89 ALA A CA 1
ATOM 706 C C . ALA A 1 89 ? -15.138 -6.724 5.121 1.00 95.81 89 ALA A C 1
ATOM 708 O O . ALA A 1 89 ? -16.303 -6.890 5.484 1.00 95.81 89 ALA A O 1
ATOM 709 N N . VAL A 1 90 ? -14.678 -5.548 4.707 1.00 97.12 90 VAL A N 1
ATOM 710 C CA . VAL A 1 90 ? -15.516 -4.367 4.516 1.00 97.12 90 VAL A CA 1
ATOM 711 C C . VAL A 1 90 ? -15.360 -3.877 3.087 1.00 97.12 90 VAL A C 1
ATOM 713 O O . VAL A 1 90 ? -14.250 -3.681 2.599 1.00 97.12 90 VAL A O 1
ATOM 716 N N . VAL A 1 91 ? -16.494 -3.681 2.416 1.00 97.06 91 VAL A N 1
ATOM 717 C CA . VAL A 1 91 ? -16.526 -3.070 1.089 1.00 97.06 91 VAL A CA 1
ATOM 718 C C . VAL A 1 91 ? -16.778 -1.578 1.258 1.00 97.06 91 VAL A C 1
ATOM 720 O O . VAL A 1 91 ? -17.828 -1.187 1.768 1.00 97.06 91 VAL A O 1
ATOM 723 N N . GLY A 1 92 ? -15.818 -0.742 0.871 1.00 96.44 92 GLY A N 1
ATOM 724 C CA . GLY A 1 92 ? -15.899 0.701 1.071 1.00 96.44 92 GLY A CA 1
ATOM 725 C C . GLY A 1 92 ? -14.689 1.464 0.541 1.00 96.44 92 GLY A C 1
ATOM 726 O O . GLY A 1 92 ? -13.661 0.886 0.200 1.00 96.44 92 GLY A O 1
ATOM 727 N N . SER A 1 93 ? -14.825 2.788 0.468 1.00 96.69 93 SER A N 1
ATOM 728 C CA . SER A 1 93 ? -13.740 3.673 0.042 1.00 96.69 93 SER A CA 1
ATOM 729 C C . SER A 1 93 ? -12.791 3.981 1.198 1.00 96.69 93 SER A C 1
ATOM 731 O O . SER A 1 93 ? -13.234 4.266 2.309 1.00 96.69 93 SER A O 1
ATOM 733 N N . VAL A 1 94 ? -11.489 4.038 0.915 1.00 97.62 94 VAL A N 1
ATOM 734 C CA . VAL A 1 94 ? -10.488 4.533 1.873 1.00 97.62 94 VAL A CA 1
ATOM 735 C C . VAL A 1 94 ? -10.650 6.030 2.175 1.00 97.62 94 VAL A C 1
ATOM 737 O O . VAL A 1 94 ? -10.207 6.493 3.213 1.00 97.62 94 VAL A O 1
ATOM 740 N N . THR A 1 95 ? -11.326 6.795 1.312 1.00 97.94 95 THR A N 1
ATOM 741 C CA . THR A 1 95 ? -11.607 8.226 1.548 1.00 97.94 95 THR A CA 1
ATOM 742 C C . THR A 1 95 ? -12.752 8.465 2.538 1.00 97.94 95 THR A C 1
ATOM 744 O O . THR A 1 95 ? -13.029 9.607 2.909 1.00 97.94 95 THR A O 1
ATOM 747 N N . ARG A 1 96 ? -13.440 7.400 2.968 1.00 97.50 96 ARG A N 1
ATOM 748 C CA . ARG A 1 96 ? -14.452 7.427 4.030 1.00 97.50 96 ARG A CA 1
ATOM 749 C C . ARG A 1 96 ? -14.491 6.059 4.703 1.00 97.50 96 ARG A C 1
ATOM 751 O O . ARG A 1 96 ? -15.329 5.212 4.381 1.00 97.50 96 ARG A O 1
ATOM 758 N N . VAL A 1 97 ? -13.565 5.846 5.626 1.00 97.62 97 VAL A N 1
ATOM 759 C CA . VAL A 1 97 ? -13.396 4.567 6.308 1.00 97.62 97 VAL A CA 1
ATOM 760 C C . VAL A 1 97 ? -14.500 4.408 7.365 1.00 97.62 97 VAL A C 1
ATOM 762 O O . VAL A 1 97 ? -14.618 5.253 8.256 1.00 97.62 97 VAL A O 1
ATOM 765 N N . PRO A 1 98 ? -15.312 3.332 7.327 1.00 97.25 98 PRO A N 1
ATOM 766 C CA . PRO A 1 98 ? -16.492 3.178 8.184 1.00 97.25 98 PRO A CA 1
ATOM 767 C C . PRO A 1 98 ? -16.139 2.661 9.589 1.00 97.25 98 PRO A C 1
ATOM 769 O O . PRO A 1 98 ? -16.818 1.791 10.132 1.00 97.25 98 PRO A O 1
ATOM 772 N N . PHE A 1 99 ? -15.069 3.192 10.178 1.00 98.06 99 PHE A N 1
ATOM 773 C CA . PHE A 1 99 ? -14.621 2.861 11.525 1.00 98.06 99 PHE A CA 1
ATOM 774 C C . PHE A 1 99 ? -14.452 4.132 12.365 1.00 98.06 99 PHE A C 1
ATOM 776 O O . PHE A 1 99 ? -14.076 5.181 11.826 1.00 98.06 99 PHE A O 1
ATOM 783 N N . PRO A 1 100 ? -14.718 4.061 13.680 1.00 97.81 100 PRO A N 1
ATOM 784 C CA . PRO A 1 100 ? -14.404 5.145 14.602 1.00 97.81 100 PRO A CA 1
ATOM 785 C C . PRO A 1 100 ? -12.909 5.479 14.639 1.00 97.81 100 PRO A C 1
ATOM 787 O O . PRO A 1 100 ? -12.053 4.698 14.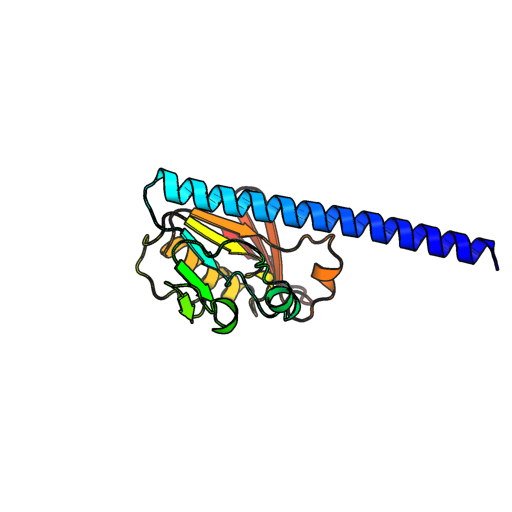209 1.00 97.81 100 PRO A O 1
ATOM 790 N N . ASP A 1 101 ? -12.597 6.635 15.208 1.00 98.12 101 ASP A N 1
ATOM 791 C CA . ASP A 1 101 ? -11.225 7.089 15.420 1.00 98.12 101 ASP A CA 1
ATOM 792 C C . ASP A 1 101 ? -10.439 6.100 16.294 1.00 98.12 101 ASP A C 1
ATOM 794 O O . ASP A 1 101 ? -10.973 5.542 17.254 1.00 98.12 101 ASP A O 1
ATOM 798 N N . ASN A 1 102 ? -9.155 5.909 15.978 1.00 96.31 102 ASN A N 1
ATOM 799 C CA . ASN A 1 102 ? -8.208 5.060 16.716 1.00 96.31 102 ASN A CA 1
ATOM 800 C C . ASN A 1 102 ? -8.651 3.595 16.925 1.00 96.31 102 ASN A C 1
ATOM 802 O O . ASN A 1 102 ? -8.197 2.933 17.862 1.00 96.31 102 ASN A O 1
ATOM 806 N N . THR A 1 103 ? -9.518 3.071 16.054 1.00 98.06 103 THR A N 1
ATOM 807 C CA . THR A 1 103 ? -9.970 1.669 16.092 1.00 98.06 103 THR A CA 1
ATOM 808 C C . THR A 1 103 ? -8.810 0.679 15.925 1.00 98.06 103 THR A C 1
ATOM 810 O O . THR A 1 103 ? -8.801 -0.382 16.551 1.00 98.06 103 THR A O 1
ATOM 813 N N . PHE A 1 104 ? -7.822 1.013 15.092 1.00 98.44 104 PHE A N 1
ATOM 814 C CA . PHE A 1 104 ? -6.727 0.118 14.720 1.00 98.44 104 PHE A CA 1
ATOM 815 C C . PHE A 1 104 ? -5.403 0.537 15.357 1.00 98.44 104 PHE A C 1
ATOM 817 O O . PHE A 1 104 ? -5.112 1.721 15.520 1.00 98.44 104 PHE A O 1
ATOM 824 N N . GLY A 1 105 ? -4.566 -0.449 15.683 1.00 97.94 105 GLY A N 1
ATOM 825 C CA . GLY A 1 105 ? -3.183 -0.190 16.089 1.00 97.94 105 GLY A CA 1
ATOM 826 C C . GLY A 1 105 ? -2.318 0.185 14.892 1.00 97.94 105 GLY A C 1
ATOM 827 O O . GLY A 1 105 ? -1.471 1.063 14.989 1.00 97.94 105 GLY A O 1
ATOM 828 N N . ALA A 1 106 ? -2.562 -0.444 13.744 1.00 98.38 106 ALA A N 1
ATOM 829 C CA . ALA A 1 106 ? -1.871 -0.113 12.510 1.00 98.38 106 ALA A CA 1
ATOM 830 C C . ALA A 1 106 ? -2.779 -0.278 11.288 1.00 98.38 106 ALA A C 1
ATOM 832 O O . ALA A 1 106 ? -3.701 -1.098 11.286 1.00 98.38 106 ALA A O 1
ATOM 833 N N . ALA A 1 107 ? -2.463 0.466 10.232 1.00 98.38 107 ALA A N 1
ATOM 834 C CA . ALA A 1 107 ? -2.975 0.246 8.890 1.00 98.38 107 ALA A CA 1
ATOM 835 C C . ALA A 1 107 ? -1.821 -0.082 7.936 1.00 98.38 107 ALA A C 1
ATOM 837 O O . ALA A 1 107 ? -0.825 0.640 7.876 1.00 98.38 107 ALA A O 1
ATOM 838 N N . PHE A 1 108 ? -1.956 -1.157 7.166 1.00 98.31 108 PHE A N 1
ATOM 839 C CA . PHE A 1 108 ? -1.059 -1.478 6.062 1.00 98.31 108 PHE A CA 1
ATOM 840 C C . PHE A 1 108 ? -1.719 -1.109 4.735 1.00 98.31 108 PHE A C 1
ATOM 842 O O . PHE A 1 108 ? -2.806 -1.597 4.417 1.00 98.31 108 PHE A O 1
ATOM 849 N N . VAL A 1 109 ? -1.037 -0.263 3.964 1.00 97.44 109 VAL A N 1
ATOM 850 C CA . VAL A 1 109 ? -1.539 0.319 2.722 1.00 97.44 109 VAL A CA 1
ATOM 851 C C . VAL A 1 109 ? -0.675 -0.129 1.553 1.00 97.44 109 VAL A C 1
ATOM 853 O O . VAL A 1 109 ? 0.471 0.304 1.447 1.00 97.44 109 VAL A O 1
ATOM 856 N N . SER A 1 110 ? -1.183 -0.991 0.668 1.00 95.62 110 SER A N 1
ATOM 857 C CA . SER A 1 110 ? -0.383 -1.537 -0.440 1.00 95.62 110 SER A CA 1
ATOM 858 C C . SER A 1 110 ? -0.865 -1.083 -1.802 1.00 95.62 110 SER A C 1
ATOM 860 O O . SER A 1 110 ? -1.895 -1.551 -2.267 1.00 95.62 110 SER A O 1
ATOM 862 N N . HIS A 1 111 ? -0.069 -0.257 -2.484 1.00 94.06 111 HIS A N 1
ATOM 863 C CA . HIS A 1 111 ? -0.355 0.138 -3.863 1.00 94.06 111 HIS A CA 1
ATOM 864 C C . HIS A 1 111 ? -1.763 0.735 -4.026 1.00 94.06 111 HIS A C 1
ATOM 866 O O . HIS A 1 111 ? -2.560 0.272 -4.836 1.00 94.06 111 HIS A O 1
ATOM 872 N N . LEU A 1 112 ? -2.102 1.696 -3.162 1.00 95.38 112 LEU A N 1
ATOM 873 C CA . LEU A 1 112 ? -3.420 2.337 -3.118 1.00 95.38 112 LEU A CA 1
ATOM 874 C C . LEU A 1 112 ? -3.378 3.768 -3.646 1.00 95.38 112 LEU A C 1
ATOM 876 O O . LEU A 1 112 ? -4.193 4.158 -4.476 1.00 95.38 112 LEU A O 1
ATOM 880 N N . LEU A 1 113 ? -2.439 4.563 -3.130 1.00 96.94 113 LEU A N 1
ATOM 881 C CA . LEU A 1 113 ? -2.419 6.009 -3.332 1.00 96.94 113 LEU A CA 1
ATOM 882 C C . LEU A 1 113 ? -2.155 6.380 -4.791 1.00 96.94 113 LEU A C 1
ATOM 884 O O . LEU A 1 113 ? -2.690 7.368 -5.275 1.00 96.94 113 LEU A O 1
ATOM 888 N N . GLU A 1 114 ? -1.382 5.579 -5.522 1.00 96.06 114 GLU A N 1
ATOM 889 C CA . GLU A 1 114 ? -1.135 5.807 -6.945 1.00 96.06 114 GLU A CA 1
ATOM 890 C C . GLU A 1 114 ? -2.400 5.708 -7.805 1.00 96.06 114 GLU A C 1
ATOM 892 O O . GLU A 1 114 ? -2.407 6.255 -8.906 1.00 96.06 114 GLU A O 1
ATOM 897 N N . HIS A 1 115 ? -3.448 5.048 -7.303 1.00 95.00 115 HIS A N 1
ATOM 898 C CA . HIS A 1 115 ? -4.735 4.870 -7.974 1.00 95.00 115 HIS A CA 1
ATOM 899 C C . HIS A 1 115 ? -5.782 5.924 -7.589 1.00 95.00 115 HIS A C 1
ATOM 901 O O . HIS A 1 115 ? -6.894 5.892 -8.114 1.00 95.00 115 HIS A O 1
ATOM 907 N N . MET A 1 116 ? -5.466 6.853 -6.683 1.00 95.88 116 MET A N 1
ATOM 908 C CA . MET A 1 116 ? -6.371 7.961 -6.362 1.00 95.88 116 MET A CA 1
ATOM 909 C C . MET A 1 116 ? -6.470 8.907 -7.558 1.00 95.88 116 MET A C 1
ATOM 911 O O . MET A 1 116 ? -5.462 9.175 -8.208 1.00 95.88 116 MET A O 1
ATOM 915 N N . ALA A 1 117 ? -7.671 9.401 -7.867 1.00 94.44 117 ALA A N 1
ATOM 916 C CA . ALA A 1 117 ? -7.881 10.213 -9.064 1.00 94.44 117 ALA A CA 1
ATOM 917 C C . ALA A 1 117 ? -7.098 11.534 -8.993 1.00 94.44 117 ALA A C 1
ATOM 919 O O . ALA A 1 117 ? -6.503 11.951 -9.996 1.00 94.44 117 ALA A O 1
ATOM 920 N N . THR A 1 118 ? -7.056 12.145 -7.804 1.00 95.00 118 THR A N 1
ATOM 921 C CA . THR A 1 118 ? -6.331 13.392 -7.543 1.00 95.00 118 THR A CA 1
ATOM 922 C C . THR A 1 118 ? -5.463 13.332 -6.284 1.00 95.00 118 THR A C 1
ATOM 924 O O . THR A 1 118 ? -5.578 12.426 -5.453 1.00 95.00 118 THR A O 1
ATOM 927 N N . THR A 1 119 ? -4.570 14.314 -6.131 1.00 95.69 119 THR A N 1
ATOM 928 C CA . THR A 1 119 ? -3.769 14.495 -4.913 1.00 95.69 119 THR A CA 1
ATOM 929 C C . THR A 1 119 ? -4.634 14.776 -3.687 1.00 95.69 119 THR A C 1
ATOM 931 O O . THR A 1 119 ? -4.309 14.292 -2.606 1.00 95.69 119 THR A O 1
ATOM 934 N N . GLU A 1 120 ? -5.757 15.476 -3.848 1.00 95.38 120 GLU A N 1
ATOM 935 C CA . GLU A 1 120 ? -6.708 15.767 -2.769 1.00 95.38 120 GLU A CA 1
ATOM 936 C C . GLU A 1 120 ? -7.388 14.487 -2.267 1.00 95.38 120 GLU A C 1
ATOM 938 O O . GLU A 1 120 ? -7.462 14.275 -1.058 1.00 95.38 120 GLU A O 1
ATOM 943 N N . ASP A 1 121 ? -7.796 13.589 -3.173 1.00 96.31 121 ASP A N 1
ATOM 944 C CA . ASP A 1 121 ? -8.351 12.279 -2.800 1.00 96.31 121 ASP A CA 1
ATOM 945 C C . ASP A 1 121 ? -7.332 11.441 -2.014 1.00 96.31 121 ASP A C 1
ATOM 947 O O . ASP A 1 121 ? -7.675 10.769 -1.039 1.00 96.31 121 ASP A O 1
ATOM 951 N N . ALA A 1 122 ? -6.056 11.490 -2.413 1.00 97.19 122 ALA A N 1
ATOM 952 C CA . ALA A 1 122 ? -4.984 10.804 -1.700 1.00 97.19 122 ALA A CA 1
ATOM 953 C C . ALA A 1 122 ? -4.714 11.407 -0.315 1.00 97.19 122 ALA A C 1
ATOM 955 O O . ALA A 1 122 ? -4.484 10.652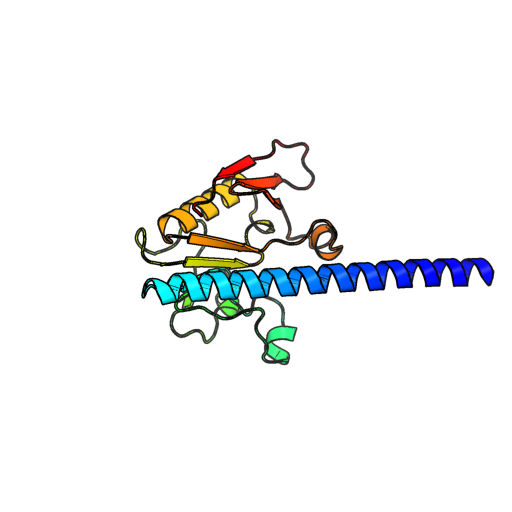 0.630 1.00 97.19 122 ALA A O 1
ATOM 956 N N . VAL A 1 123 ? -4.779 12.734 -0.169 1.00 96.94 123 VAL A N 1
ATOM 957 C CA . VAL A 1 123 ? -4.705 13.397 1.143 1.00 96.94 123 VAL A CA 1
ATOM 958 C C . VAL A 1 123 ? -5.889 12.985 2.016 1.00 96.94 123 VAL A C 1
ATOM 960 O O . VAL A 1 123 ? -5.678 12.564 3.149 1.00 96.94 123 VAL A O 1
ATOM 963 N N . GLN A 1 124 ? -7.111 12.985 1.478 1.00 97.56 124 GLN A N 1
ATOM 964 C CA . GLN A 1 124 ? -8.296 12.541 2.213 1.00 97.56 124 GLN A CA 1
ATOM 965 C C . GLN A 1 124 ? -8.187 11.072 2.654 1.00 97.56 124 GLN A C 1
ATOM 967 O O . GLN A 1 124 ? -8.551 10.732 3.780 1.00 97.56 124 GLN A O 1
ATOM 972 N N . ALA A 1 125 ? -7.669 10.193 1.793 1.00 98.00 125 ALA A N 1
ATOM 973 C CA . ALA A 1 125 ? -7.406 8.801 2.149 1.00 98.00 125 ALA A CA 1
ATOM 974 C C . ALA A 1 125 ? -6.390 8.692 3.296 1.00 98.00 125 ALA A C 1
ATOM 976 O O . ALA A 1 125 ? -6.591 7.917 4.230 1.00 98.00 125 ALA A O 1
ATOM 977 N N . LEU A 1 126 ? -5.306 9.470 3.241 1.00 97.69 126 LEU A N 1
ATOM 978 C CA . LEU A 1 126 ? -4.298 9.512 4.299 1.00 97.69 126 LEU A CA 1
ATOM 979 C C . LEU A 1 126 ? -4.874 10.039 5.616 1.00 97.69 126 LEU A C 1
ATOM 981 O O . LEU A 1 126 ? -4.577 9.465 6.663 1.00 97.69 126 LEU A O 1
ATOM 985 N N . ASP A 1 127 ? -5.715 11.069 5.579 1.00 97.56 127 ASP A N 1
ATOM 986 C CA . ASP A 1 127 ? -6.381 11.602 6.769 1.00 97.56 127 ASP A CA 1
ATOM 987 C C . ASP A 1 127 ? -7.293 10.566 7.418 1.00 97.56 127 ASP A C 1
ATOM 989 O O . ASP A 1 127 ? -7.206 10.344 8.626 1.00 97.56 127 ASP A O 1
ATOM 993 N N . GLU A 1 128 ? -8.101 9.861 6.627 1.00 98.25 128 GLU A N 1
ATOM 994 C CA . GLU A 1 128 ? -8.950 8.788 7.140 1.00 98.25 128 GLU A CA 1
ATOM 995 C C . GLU A 1 128 ? -8.130 7.643 7.741 1.00 98.25 128 GLU A C 1
ATOM 997 O O . GLU A 1 128 ? -8.457 7.156 8.824 1.00 98.25 128 GLU A O 1
ATOM 1002 N N . LEU A 1 129 ? -7.030 7.244 7.098 1.00 98.00 129 LEU A N 1
ATOM 1003 C CA . LEU A 1 129 ? -6.125 6.218 7.624 1.00 98.00 129 LEU A CA 1
ATOM 1004 C C . LEU A 1 129 ? -5.482 6.651 8.952 1.00 98.00 129 LEU A C 1
ATOM 1006 O O . LEU A 1 129 ? -5.470 5.871 9.903 1.00 98.00 129 LEU A O 1
ATOM 1010 N N . ASN A 1 130 ? -5.007 7.897 9.048 1.00 97.25 130 ASN A N 1
ATOM 1011 C CA . ASN A 1 130 ? -4.423 8.466 10.273 1.00 97.25 130 ASN A CA 1
ATOM 1012 C C . ASN A 1 130 ? -5.463 8.783 11.361 1.00 97.25 130 ASN A C 1
ATOM 1014 O O . ASN A 1 130 ? -5.091 9.023 12.518 1.00 97.25 130 ASN A O 1
ATOM 1018 N N . ARG A 1 131 ? -6.749 8.858 11.002 1.00 97.88 131 ARG A N 1
ATOM 1019 C CA . ARG A 1 131 ? -7.866 8.991 11.941 1.00 97.88 131 ARG A CA 1
ATOM 1020 C C . ARG A 1 131 ? -8.186 7.647 12.584 1.00 97.88 131 ARG A C 1
ATOM 1022 O O . ARG A 1 131 ? -8.363 7.582 13.798 1.00 97.88 131 ARG A O 1
ATOM 1029 N N . VAL A 1 132 ? -8.260 6.574 11.793 1.00 98.25 132 VAL A N 1
ATOM 1030 C CA . VAL A 1 132 ? -8.683 5.253 12.292 1.00 98.25 132 VAL A CA 1
ATOM 1031 C C . VAL A 1 132 ? -7.545 4.409 12.864 1.00 98.25 132 VAL A C 1
ATOM 1033 O O . VAL A 1 132 ? -7.833 3.502 13.644 1.00 98.25 132 VAL A O 1
ATOM 1036 N N . ALA A 1 133 ? -6.287 4.667 12.496 1.00 98.00 133 ALA A N 1
ATOM 1037 C CA . ALA A 1 133 ? -5.130 3.886 12.931 1.00 98.00 133 ALA A CA 1
ATOM 1038 C C . ALA A 1 133 ? -4.073 4.745 13.636 1.00 98.00 133 ALA A C 1
ATOM 1040 O O . ALA A 1 133 ? -3.847 5.894 13.258 1.00 98.00 133 ALA A O 1
ATOM 1041 N N . GLU A 1 134 ? -3.391 4.168 14.630 1.00 97.00 134 GLU A N 1
ATOM 1042 C CA . GLU A 1 134 ? -2.284 4.853 15.318 1.00 97.00 134 GLU A CA 1
ATOM 1043 C C . GLU A 1 134 ? -1.047 5.017 14.421 1.00 97.00 134 GLU A C 1
ATOM 1045 O O . GLU A 1 134 ? -0.423 6.075 14.450 1.00 97.00 134 GLU A O 1
ATOM 1050 N N . ALA A 1 135 ? -0.720 4.002 13.610 1.00 96.81 135 ALA A N 1
ATOM 1051 C CA . ALA A 1 135 ? 0.394 4.025 12.658 1.00 96.81 135 ALA A CA 1
ATOM 1052 C C . ALA A 1 135 ? -0.028 3.549 11.258 1.00 96.81 135 ALA A C 1
ATOM 1054 O O . ALA A 1 135 ? -0.823 2.615 11.118 1.00 96.81 135 ALA A O 1
ATOM 1055 N N . VAL A 1 136 ? 0.537 4.151 10.206 1.00 97.06 136 VAL A N 1
ATOM 1056 C CA . VAL A 1 136 ? 0.199 3.834 8.806 1.00 97.06 136 VAL A CA 1
ATOM 1057 C C . VAL A 1 136 ? 1.452 3.445 8.016 1.00 97.06 136 VAL A C 1
ATOM 1059 O O . VAL A 1 136 ? 2.386 4.227 7.856 1.00 97.06 136 VAL A O 1
ATOM 1062 N N . PHE A 1 137 ? 1.460 2.230 7.467 1.00 96.94 137 PHE A N 1
ATOM 1063 C CA . PHE A 1 137 ? 2.578 1.658 6.717 1.00 96.94 137 PHE A CA 1
ATOM 1064 C C . PHE A 1 137 ? 2.239 1.591 5.229 1.00 96.94 137 PHE A C 1
ATOM 1066 O O . PHE A 1 137 ? 1.462 0.738 4.804 1.00 96.94 137 PHE A O 1
ATOM 1073 N N . ILE A 1 138 ? 2.843 2.470 4.426 1.00 96.62 138 ILE A N 1
ATOM 1074 C CA . ILE A 1 138 ? 2.470 2.663 3.017 1.00 96.62 138 ILE A CA 1
ATOM 1075 C C . ILE A 1 138 ? 3.514 2.063 2.076 1.00 96.62 138 ILE A C 1
ATOM 1077 O O . ILE A 1 138 ? 4.713 2.343 2.165 1.00 96.62 138 ILE A O 1
ATOM 1081 N N . VAL A 1 139 ? 3.051 1.265 1.123 1.00 95.88 139 VAL A N 1
ATOM 1082 C CA . VAL A 1 139 ? 3.821 0.730 -0.001 1.00 95.88 139 VAL A CA 1
ATOM 1083 C C . VAL A 1 139 ? 3.316 1.381 -1.281 1.00 95.88 139 VAL A C 1
ATOM 1085 O O . VAL A 1 139 ? 2.111 1.472 -1.505 1.00 95.88 139 VAL A O 1
ATOM 1088 N N . TYR A 1 140 ? 4.251 1.799 -2.124 1.00 95.00 140 TYR A N 1
ATOM 1089 C CA . TYR A 1 140 ? 3.998 2.465 -3.396 1.00 95.00 140 TYR A CA 1
ATOM 1090 C C . TYR A 1 140 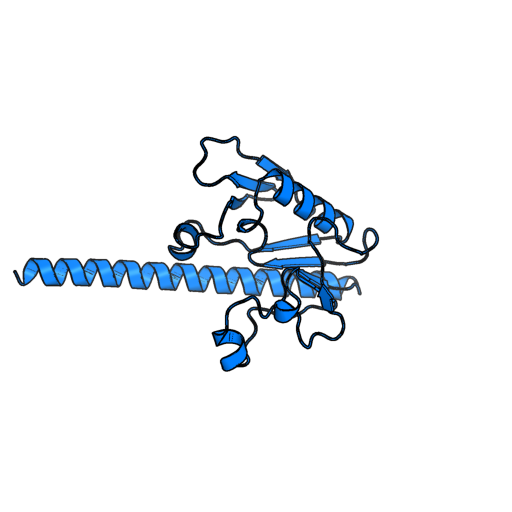? 4.977 1.936 -4.458 1.00 95.00 140 TYR A C 1
ATOM 1092 O O . TYR A 1 140 ? 6.035 1.400 -4.106 1.00 95.00 140 TYR A O 1
ATOM 1100 N N . PRO A 1 141 ? 4.661 2.075 -5.755 1.00 93.88 141 PRO A N 1
ATOM 1101 C CA . PRO A 1 141 ? 5.498 1.567 -6.825 1.00 93.88 141 PRO A CA 1
ATOM 1102 C C . PRO A 1 141 ? 6.725 2.460 -6.996 1.00 93.88 141 PRO A C 1
ATOM 1104 O O . PRO A 1 141 ? 6.644 3.693 -6.986 1.00 93.88 141 PRO A O 1
ATOM 1107 N N . TYR A 1 142 ? 7.885 1.839 -7.166 1.00 93.19 142 TYR A N 1
ATOM 1108 C CA . TYR A 1 142 ? 9.139 2.554 -7.328 1.00 93.19 142 TYR A CA 1
ATOM 1109 C C . TYR A 1 142 ? 9.162 3.219 -8.700 1.00 93.19 142 TYR A C 1
ATOM 1111 O O . TYR A 1 142 ? 8.829 2.614 -9.717 1.00 93.19 142 TYR A O 1
ATOM 1119 N N . ARG A 1 143 ? 9.666 4.455 -8.771 1.00 91.38 143 ARG A N 1
ATOM 1120 C CA . ARG A 1 143 ? 9.795 5.187 -10.047 1.00 91.38 143 ARG A CA 1
ATOM 1121 C C . ARG A 1 143 ? 10.716 4.501 -11.064 1.00 91.38 143 ARG A C 1
ATOM 1123 O O . ARG A 1 143 ? 10.701 4.865 -12.231 1.00 91.38 143 ARG A O 1
ATOM 1130 N N . GLN A 1 144 ? 11.527 3.535 -10.640 1.00 92.62 144 GLN A N 1
ATOM 1131 C CA . GLN A 1 144 ? 12.386 2.744 -11.527 1.00 92.62 144 GLN A CA 1
ATOM 1132 C C . GLN A 1 144 ? 11.673 1.520 -12.124 1.00 92.62 144 GLN A C 1
ATOM 1134 O O . GLN A 1 144 ? 12.205 0.894 -13.043 1.00 92.62 144 GLN A O 1
ATOM 1139 N N . SER A 1 145 ? 10.486 1.176 -11.620 1.00 92.81 145 SER A N 1
ATOM 1140 C CA . SER A 1 145 ? 9.667 0.083 -12.137 1.00 92.81 145 SER A CA 1
ATOM 1141 C C . SER A 1 145 ? 8.972 0.540 -13.412 1.00 92.81 145 SER A C 1
ATOM 1143 O O . SER A 1 145 ? 8.208 1.503 -13.390 1.00 92.81 145 SER A O 1
ATOM 1145 N N . ILE A 1 146 ? 9.197 -0.146 -14.535 1.00 91.94 146 ILE A N 1
ATOM 1146 C CA . ILE A 1 146 ? 8.497 0.160 -15.796 1.00 91.94 146 ILE A CA 1
ATOM 1147 C C . ILE A 1 146 ? 6.984 0.029 -15.598 1.00 91.94 146 ILE A C 1
ATOM 1149 O O . ILE A 1 146 ? 6.233 0.861 -16.103 1.00 91.94 146 ILE A O 1
ATOM 1153 N N . ALA A 1 147 ? 6.537 -0.950 -14.802 1.00 88.06 147 ALA A N 1
ATOM 1154 C CA . ALA A 1 147 ? 5.128 -1.121 -14.457 1.00 88.06 147 ALA A CA 1
ATOM 1155 C C . ALA A 1 147 ? 4.546 0.136 -13.796 1.00 88.06 147 ALA A C 1
ATOM 1157 O O . ALA A 1 147 ? 3.417 0.515 -14.099 1.00 88.06 147 ALA A O 1
ATOM 1158 N N . ALA A 1 148 ? 5.330 0.835 -12.966 1.00 90.25 148 ALA A N 1
ATOM 1159 C CA . ALA A 1 148 ? 4.897 2.095 -12.383 1.00 90.25 148 ALA A CA 1
ATOM 1160 C C . ALA A 1 148 ? 4.517 3.111 -13.465 1.00 90.25 148 ALA A C 1
ATOM 1162 O O . ALA A 1 148 ? 3.531 3.809 -13.274 1.00 90.25 148 ALA A O 1
ATOM 1163 N N . TRP A 1 149 ? 5.235 3.180 -14.589 1.00 91.44 149 TRP A N 1
ATOM 1164 C CA . TRP A 1 149 ? 4.989 4.145 -15.668 1.00 91.44 149 TRP A CA 1
ATOM 1165 C C . TRP A 1 149 ? 3.859 3.750 -16.613 1.00 91.44 149 TRP A C 1
ATOM 1167 O O . TRP A 1 149 ? 3.136 4.629 -17.072 1.00 91.44 149 TRP A O 1
ATOM 1177 N N . VAL A 1 150 ? 3.725 2.459 -16.925 1.00 91.69 150 VAL A N 1
ATOM 1178 C CA . VAL A 1 150 ? 2.852 2.005 -18.023 1.00 91.69 150 VAL A CA 1
ATOM 1179 C C . VAL A 1 150 ? 1.450 1.589 -17.588 1.00 91.69 150 VAL A C 1
ATOM 1181 O O . VAL A 1 150 ? 0.599 1.427 -18.455 1.00 91.69 150 VAL A O 1
ATOM 1184 N N . ILE A 1 151 ? 1.198 1.396 -16.288 1.00 89.00 151 ILE A N 1
ATOM 1185 C CA . ILE A 1 151 ? -0.145 1.091 -15.771 1.00 89.00 151 ILE A CA 1
ATOM 1186 C C . ILE A 1 151 ? -1.026 2.348 -15.908 1.00 89.00 151 ILE A C 1
ATOM 1188 O O . ILE A 1 151 ? -0.734 3.346 -15.240 1.00 89.00 151 ILE A O 1
ATOM 1192 N N . PRO A 1 152 ? -2.080 2.332 -16.751 1.00 88.62 152 PRO A N 1
ATOM 1193 C CA . PRO A 1 152 ? -2.916 3.511 -17.0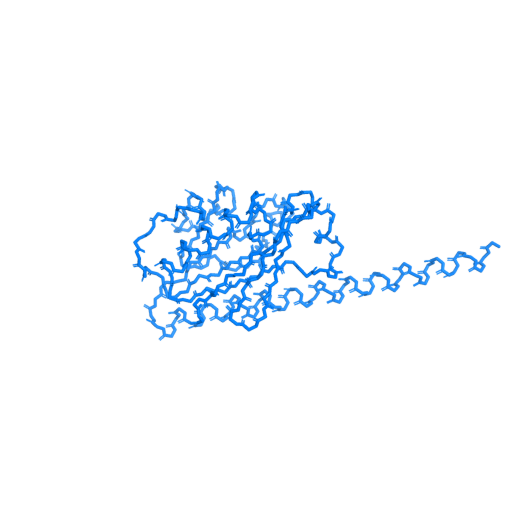08 1.00 88.62 152 PRO A CA 1
ATOM 1194 C C . PRO A 1 152 ? -3.673 4.011 -15.776 1.00 88.62 152 PRO A C 1
ATOM 1196 O O . PRO A 1 152 ? -3.937 5.204 -15.648 1.00 88.62 152 PRO A O 1
ATOM 1199 N N . GLU A 1 153 ? -4.004 3.101 -14.861 1.00 89.75 153 GLU A N 1
ATOM 1200 C CA . GLU A 1 153 ? -4.731 3.390 -13.624 1.00 89.75 153 GLU A CA 1
ATOM 1201 C C . GLU A 1 153 ? -3.839 4.014 -12.545 1.00 89.75 153 GLU A C 1
ATOM 1203 O O . GLU A 1 153 ? -4.318 4.323 -11.459 1.00 89.75 153 GLU A O 1
ATOM 1208 N N . HIS A 1 154 ? -2.537 4.175 -12.798 1.00 93.62 154 HIS A N 1
ATOM 1209 C CA . HIS A 1 154 ? -1.704 4.998 -11.938 1.00 93.62 154 HIS A CA 1
ATOM 1210 C C . HIS A 1 154 ? -1.869 6.461 -12.347 1.00 93.62 154 HIS A C 1
ATOM 1212 O O . HIS A 1 154 ? -1.378 6.886 -13.398 1.00 93.62 154 HIS A O 1
ATOM 1218 N N . HIS A 1 155 ? -2.509 7.238 -11.485 1.00 94.75 155 HIS A N 1
ATOM 1219 C CA . HIS A 1 155 ? -2.782 8.660 -11.668 1.00 94.75 155 HIS A CA 1
ATOM 1220 C C . HIS A 1 155 ? -1.803 9.539 -10.885 1.00 94.75 155 HIS A C 1
ATOM 1222 O O . HIS A 1 155 ? -1.513 10.656 -11.317 1.00 94.75 155 HIS A O 1
ATOM 1228 N N . LEU A 1 156 ? -1.210 9.018 -9.804 1.00 95.62 156 LEU A N 1
ATOM 1229 C CA . LEU A 1 156 ? -0.262 9.760 -8.969 1.00 95.62 156 LEU A CA 1
ATOM 1230 C C . LEU A 1 156 ? 1.154 9.168 -8.988 1.00 95.62 156 LEU A C 1
ATOM 1232 O O . LEU A 1 156 ? 1.388 7.974 -9.203 1.00 95.62 156 LEU A O 1
ATOM 1236 N N . TRP A 1 157 ? 2.133 10.031 -8.745 1.00 95.38 157 TRP A N 1
ATOM 1237 C CA . TRP A 1 157 ? 3.452 9.666 -8.251 1.00 95.38 157 TRP A CA 1
ATOM 1238 C C . TRP A 1 157 ? 3.462 9.798 -6.736 1.00 95.38 157 TRP A C 1
ATOM 1240 O O . TRP A 1 157 ? 3.155 10.864 -6.211 1.00 95.38 157 TRP A O 1
ATOM 1250 N N . VAL A 1 158 ? 3.873 8.727 -6.061 1.00 95.38 158 VAL A N 1
ATOM 1251 C CA . VAL A 1 158 ? 3.900 8.629 -4.601 1.00 95.38 158 VAL A CA 1
ATOM 1252 C C . VAL A 1 158 ? 5.305 8.242 -4.162 1.00 95.38 158 VAL A C 1
ATOM 1254 O O . VAL A 1 158 ? 5.918 7.360 -4.767 1.00 95.38 158 VAL A O 1
ATOM 1257 N N . TRP A 1 159 ? 5.851 8.930 -3.162 1.00 94.88 159 TRP A N 1
ATOM 1258 C CA . TRP A 1 159 ? 7.115 8.546 -2.535 1.00 94.88 159 TRP A CA 1
ATOM 1259 C C . TRP A 1 159 ? 7.214 9.076 -1.110 1.00 94.88 159 TRP A C 1
ATOM 1261 O O . TRP A 1 159 ? 6.531 10.026 -0.743 1.00 94.88 159 TRP A O 1
ATOM 1271 N N . GLN A 1 160 ? 8.087 8.471 -0.311 1.00 92.69 160 GLN A N 1
ATOM 1272 C CA . GLN A 1 160 ? 8.316 8.855 1.076 1.00 92.69 160 GLN A CA 1
ATOM 1273 C C . GLN A 1 160 ? 9.750 9.342 1.279 1.00 92.69 160 GLN A C 1
ATOM 1275 O O . GLN A 1 160 ? 10.696 8.759 0.740 1.00 92.69 160 GLN A O 1
ATOM 1280 N N . LYS A 1 161 ? 9.926 10.382 2.098 1.00 91.75 161 LYS A N 1
ATOM 1281 C CA . LYS A 1 161 ? 11.230 10.794 2.634 1.00 91.75 161 LYS A CA 1
ATOM 1282 C C . LYS A 1 161 ? 11.063 11.151 4.109 1.00 91.75 161 LYS A C 1
ATOM 1284 O O . LYS A 1 161 ? 10.485 12.182 4.435 1.00 91.75 161 LYS A O 1
ATOM 1289 N N . GLY A 1 162 ? 11.588 10.300 4.989 1.00 89.44 162 GLY A N 1
ATOM 1290 C CA . GLY A 1 162 ? 11.366 10.430 6.430 1.00 89.44 162 GLY A CA 1
ATOM 1291 C C . GLY A 1 162 ? 9.897 10.197 6.790 1.00 89.44 162 GLY A C 1
ATOM 1292 O O . GLY A 1 162 ? 9.300 9.214 6.354 1.00 89.44 162 GLY A O 1
ATOM 1293 N N . ASP A 1 163 ? 9.323 11.117 7.555 1.00 87.69 163 ASP A N 1
ATOM 1294 C CA . ASP A 1 163 ? 7.915 11.157 7.971 1.00 87.69 163 ASP A CA 1
ATOM 1295 C C . ASP A 1 163 ? 6.977 11.753 6.905 1.00 87.69 163 ASP A C 1
ATOM 1297 O O . ASP A 1 163 ? 5.760 11.777 7.082 1.00 87.69 163 ASP A O 1
ATOM 1301 N N . LYS A 1 164 ? 7.527 12.233 5.783 1.00 92.88 164 LYS A N 1
ATOM 1302 C CA . LYS A 1 164 ? 6.761 12.918 4.739 1.00 92.88 164 LYS A CA 1
ATOM 1303 C C . LYS A 1 164 ? 6.446 12.004 3.568 1.00 92.88 164 LYS A C 1
ATOM 1305 O O . LYS A 1 164 ? 7.351 11.407 2.976 1.00 92.88 164 LYS A O 1
ATOM 1310 N N . MET A 1 165 ? 5.173 11.973 3.200 1.00 95.06 165 MET A N 1
ATOM 1311 C CA . MET A 1 165 ? 4.672 11.423 1.949 1.00 95.06 165 MET A CA 1
ATOM 1312 C C . MET A 1 165 ? 4.508 12.541 0.935 1.00 95.06 165 MET A C 1
ATOM 1314 O O . MET A 1 165 ? 3.978 13.603 1.234 1.00 95.06 165 MET A O 1
ATOM 1318 N N . TYR A 1 166 ? 4.963 12.284 -0.275 1.00 96.00 166 TYR A N 1
ATOM 1319 C CA . TYR A 1 166 ? 4.909 13.217 -1.378 1.00 96.00 166 TYR A CA 1
ATOM 1320 C C . TYR A 1 166 ? 3.985 12.665 -2.449 1.00 96.00 166 TYR A C 1
ATOM 1322 O O . TYR A 1 166 ? 4.104 11.496 -2.838 1.00 96.00 166 TYR A O 1
ATOM 1330 N N . LEU A 1 167 ? 3.085 13.518 -2.921 1.00 96.06 167 LEU A N 1
ATOM 1331 C CA . LEU A 1 167 ? 2.057 13.191 -3.893 1.00 96.06 167 LEU A CA 1
ATOM 1332 C C . LEU A 1 167 ? 2.174 14.162 -5.066 1.00 96.06 167 LEU A C 1
ATOM 1334 O O . LEU A 1 167 ? 2.291 15.373 -4.889 1.00 96.06 167 LEU A O 1
ATOM 1338 N N . LYS A 1 168 ? 2.155 13.632 -6.286 1.00 94.88 168 LYS A N 1
ATOM 1339 C CA . LYS A 1 168 ? 2.191 14.455 -7.496 1.00 94.88 168 LYS A CA 1
ATOM 1340 C C . LYS A 1 168 ? 1.306 13.863 -8.578 1.00 94.88 168 LYS A C 1
ATOM 1342 O O . LYS A 1 168 ? 1.490 12.704 -8.947 1.00 94.88 168 LYS A O 1
ATOM 1347 N N . GLN A 1 169 ? 0.423 14.675 -9.150 1.00 94.81 169 GLN A N 1
ATOM 1348 C CA . GLN A 1 169 ? -0.390 14.272 -10.295 1.00 94.81 169 GLN A CA 1
ATOM 1349 C C . GLN A 1 169 ? 0.490 13.892 -11.498 1.00 94.81 169 GLN A C 1
ATOM 1351 O O . GLN A 1 169 ? 1.453 14.589 -11.843 1.00 94.81 169 GLN A O 1
ATOM 1356 N N . ARG A 1 170 ? 0.167 12.786 -12.171 1.00 90.81 170 ARG A N 1
ATOM 1357 C CA . ARG A 1 170 ? 0.833 12.392 -13.420 1.00 90.81 170 ARG A CA 1
ATOM 1358 C C . ARG A 1 170 ? 0.334 13.210 -14.599 1.00 90.81 170 ARG A C 1
ATOM 1360 O O . ARG A 1 170 ? -0.827 13.587 -14.666 1.00 90.81 170 ARG A O 1
ATOM 1367 N N . GLY A 1 171 ? 1.228 13.462 -15.554 1.00 83.00 171 GLY A N 1
ATOM 1368 C CA . GLY A 1 171 ? 0.898 14.145 -16.810 1.00 83.00 171 GLY A CA 1
ATOM 1369 C C . GLY A 1 171 ? 0.590 15.640 -16.683 1.00 83.00 171 GLY A C 1
ATOM 1370 O O . GLY A 1 171 ? 0.499 16.313 -17.703 1.00 83.00 171 GLY A O 1
ATOM 1371 N N . MET A 1 172 ? 0.485 16.182 -15.468 1.00 73.25 172 MET A N 1
ATOM 1372 C CA . MET A 1 172 ? 0.245 17.602 -15.226 1.00 73.25 172 MET A CA 1
ATOM 1373 C C . MET A 1 172 ? 1.503 18.273 -14.667 1.00 73.25 172 MET A C 1
ATOM 1375 O O . MET A 1 172 ? 2.204 17.719 -13.814 1.00 73.25 172 MET A O 1
ATOM 1379 N N . SER A 1 173 ? 1.786 19.495 -15.120 1.00 61.22 173 SER A N 1
ATOM 1380 C CA . SER A 1 173 ? 2.697 20.411 -14.429 1.00 61.22 173 SER A CA 1
ATOM 1381 C C . SER A 1 173 ? 1.972 20.973 -13.201 1.00 61.22 173 SER A C 1
ATOM 1383 O O . SER A 1 173 ? 1.478 22.096 -13.225 1.00 61.22 173 SER A O 1
ATOM 1385 N N . GLY A 1 174 ? 1.804 20.138 -12.179 1.00 60.06 174 GLY A N 1
ATOM 1386 C CA . GLY A 1 174 ? 1.116 20.479 -10.935 1.00 60.06 174 GLY A CA 1
ATOM 1387 C C . GLY A 1 174 ? 2.070 20.614 -9.752 1.00 60.06 174 GLY A C 1
ATOM 1388 O O . GLY A 1 174 ? 3.211 20.137 -9.802 1.00 60.06 174 GLY A O 1
ATOM 1389 N N . ASN A 1 175 ? 1.566 21.256 -8.698 1.00 67.62 175 ASN A N 1
ATOM 1390 C CA . ASN A 1 175 ? 2.232 21.348 -7.405 1.00 67.62 175 ASN A CA 1
ATOM 1391 C C . ASN A 1 175 ? 2.388 19.953 -6.782 1.00 67.62 175 ASN A C 1
ATOM 1393 O O . ASN A 1 175 ? 1.609 19.034 -7.032 1.00 67.62 175 ASN A O 1
ATOM 1397 N N . GLU A 1 176 ? 3.461 19.797 -6.022 1.00 84.69 176 GLU A N 1
ATOM 1398 C CA . GLU A 1 176 ? 3.730 18.619 -5.210 1.00 84.69 176 GLU A CA 1
ATOM 1399 C C . GLU A 1 176 ? 3.053 18.820 -3.857 1.00 84.69 176 GLU A C 1
ATOM 1401 O O . GLU A 1 176 ? 3.363 19.786 -3.159 1.00 84.69 176 GLU A O 1
ATOM 1406 N N . GLU A 1 177 ? 2.140 17.922 -3.500 1.00 86.81 177 GLU A N 1
ATOM 1407 C CA . GLU A 1 177 ? 1.519 17.920 -2.179 1.00 86.81 177 GLU A CA 1
ATOM 1408 C C . GLU A 1 177 ? 2.402 17.130 -1.213 1.00 86.81 177 GLU A C 1
ATOM 1410 O O . GLU A 1 177 ? 2.890 16.037 -1.529 1.00 86.81 177 GLU A O 1
ATOM 1415 N N . VAL A 1 178 ? 2.618 17.693 -0.026 1.00 89.62 178 VAL A N 1
ATOM 1416 C CA . VAL A 1 178 ? 3.452 17.092 1.018 1.00 89.62 178 VAL A CA 1
ATOM 1417 C C . VAL A 1 178 ? 2.585 16.803 2.230 1.00 89.62 178 VAL A C 1
ATOM 1419 O O . VAL A 1 178 ? 2.093 17.712 2.892 1.00 89.62 178 VAL A O 1
ATOM 1422 N N . TYR A 1 179 ? 2.443 15.522 2.538 1.00 90.19 179 TYR A N 1
ATOM 1423 C CA . TYR A 1 179 ? 1.661 15.020 3.654 1.00 90.19 179 TYR A CA 1
ATOM 1424 C C . TYR A 1 179 ? 2.569 14.524 4.781 1.00 90.19 179 TYR A C 1
ATOM 1426 O O . TYR A 1 179 ? 3.536 13.800 4.539 1.00 90.19 179 TYR A O 1
ATOM 1434 N N . HIS A 1 180 ? 2.246 14.869 6.024 1.00 85.38 180 HIS A N 1
ATOM 1435 C CA . HIS A 1 180 ? 2.965 14.393 7.205 1.00 85.38 180 HIS A CA 1
ATOM 1436 C C . HIS A 1 180 ? 2.277 13.153 7.775 1.00 85.38 180 HIS A C 1
ATOM 1438 O O . HIS A 1 180 ? 1.170 13.242 8.300 1.00 85.38 180 HIS A O 1
ATOM 1444 N N . CYS A 1 181 ? 2.925 11.993 7.677 1.00 71.06 181 CYS A N 1
ATOM 1445 C CA . CYS A 1 181 ? 2.391 10.766 8.264 1.00 71.06 181 CYS A CA 1
ATOM 1446 C C . CYS A 1 181 ? 2.616 10.740 9.774 1.00 71.06 181 CYS A C 1
ATOM 1448 O O . CYS A 1 181 ? 3.674 11.154 10.255 1.00 71.06 181 CYS A O 1
ATOM 1450 N N . LYS A 1 182 ? 1.656 10.181 10.518 1.00 68.38 182 LYS A N 1
ATOM 1451 C CA . LYS A 1 182 ? 1.910 9.752 11.894 1.00 68.38 182 LYS A CA 1
ATOM 1452 C C . LYS A 1 182 ? 2.790 8.496 11.841 1.00 68.38 182 LYS A C 1
ATOM 1454 O O . LYS A 1 182 ? 2.474 7.553 11.113 1.00 68.38 182 LYS A O 1
ATOM 1459 N N . GLY A 1 183 ? 3.936 8.556 12.520 1.00 55.59 183 GLY A N 1
ATOM 1460 C CA . GLY A 1 183 ? 4.922 7.471 12.599 1.00 55.59 183 GLY A CA 1
ATOM 1461 C C . GLY A 1 183 ? 4.559 6.393 13.607 1.00 55.59 183 GLY A C 1
ATOM 1462 O O . GLY A 1 183 ? 3.887 6.725 14.607 1.00 55.59 183 GLY A O 1
#

pLDDT: mean 92.73, std 7.73, range [55.59, 98.62]

Secondary structure (DSSP, 8-state):
-HHHHHHHHHHHHHHHHHHHHHHHHHHHHHHHHHHHHHHHHHHTT-EEEEES-TT-S-HHHHHTT--SS---SEEEESSTTTTTT-TTEEE--TTS-SS-TT-EEEEEEES-GGGSSSHHHHHHHHHHHHHHEEEEEEE---TT-HHHHH-TT--EEEEEETTEEEEEESSS--PPEEEE---

Sequence (183 aa):
MQVVLYVVLAILAAIGIWQLTVWMIEIQDKNRKYQAAENYARERARLLLVVPGPWGIKPARRWFNKPAHGGGDVCLDIDARAVYGHPCAVVGSVTRVPFPDNTFGAAFVSHLLEHMATTEDAVQALDELNRVAEAVFIVYPYRQSIAAWVIPEHHLWVWQKGDKMYLKQRGMSGNEEVYHCKG

Foldseek 3Di:
DVVVVVVVVVVVVVLVVLLVVLVVVLLVLLAVLLVVQVVQQVVVVAWEEEPAAQQPDDVVCVVVVHGSGDQTLAHEHCDCVSCPPPPRYDRDDLLDDPAAFARGQEYEAEADLQQQQDPVSSLSSQVSRVRHYQFYRYRHRDPSNVCCVPVPSRQWDWDDDPQWIWIDGPPDPDDIDIDGGRD